Protein AF-A0A933JY33-F1 (afdb_monomer_lite)

Foldseek 3Di:
DDDPVLLVLLLFFADAQLFKDWDFAWDDPDPVDATFGWTWIADQAPRPDIAIDGVVRVPPVPPDDDVSVVSSVSNCVQAQWPHWDFHWDDDDHDIAGWTWTHHLLQKIKIDRPPDDDDDQRLCVQLVCCVRPVDPDPDPCSNPPVQKDHWDKWWFARNGYHHHDNDPVVVCPDPRIDRDDDPPTDIITMMGGNVSNPDDDDDDDDDDDDDDDDDDDDDDDDDDDDDDDDDDDDDDAQDQDPQPSFGWHWDDHSHDIDTGDRPPDDD

Structure (mmCIF, N/CA/C/O backbone):
data_AF-A0A933JY33-F1
#
_entry.id   AF-A0A933JY33-F1
#
loop_
_atom_site.group_PDB
_atom_site.id
_atom_site.type_symbol
_atom_site.label_atom_id
_atom_site.label_alt_id
_atom_site.label_comp_id
_atom_site.label_asym_id
_atom_site.label_entity_id
_atom_site.label_seq_id
_atom_site.pdbx_PDB_ins_code
_atom_site.Cartn_x
_atom_site.Cartn_y
_atom_site.Cartn_z
_atom_site.occupancy
_atom_site.B_iso_or_equiv
_atom_site.auth_seq_id
_atom_site.auth_comp_id
_atom_site.auth_asym_id
_atom_site.auth_atom_id
_atom_site.pdbx_PDB_model_num
ATOM 1 N N . MET A 1 1 ? 1.951 -15.544 -18.054 1.00 70.00 1 MET A N 1
ATOM 2 C CA . MET A 1 1 ? 2.569 -15.756 -16.736 1.00 70.00 1 MET A CA 1
ATOM 3 C C . MET A 1 1 ? 3.718 -14.782 -16.583 1.00 70.00 1 MET A C 1
ATOM 5 O O . MET A 1 1 ? 4.526 -14.678 -17.504 1.00 70.00 1 MET A O 1
ATOM 9 N N . LEU A 1 2 ? 3.772 -14.078 -15.451 1.00 82.69 2 LEU A N 1
ATOM 10 C CA . LEU A 1 2 ? 4.865 -13.169 -15.100 1.00 82.69 2 LEU A CA 1
ATOM 11 C C . LEU A 1 2 ? 6.190 -13.942 -14.940 1.00 82.69 2 LEU A C 1
ATOM 13 O O . LEU A 1 2 ? 6.172 -15.034 -14.365 1.00 82.69 2 LEU A O 1
ATOM 17 N N . PRO A 1 3 ? 7.343 -13.416 -15.386 1.00 85.75 3 PRO A N 1
ATOM 18 C CA . PRO A 1 3 ? 8.641 -14.038 -15.118 1.00 85.75 3 PRO A CA 1
ATOM 19 C C . PRO A 1 3 ? 8.927 -14.165 -13.615 1.00 85.75 3 PRO A C 1
ATOM 21 O O . PRO A 1 3 ? 8.645 -13.248 -12.849 1.00 85.75 3 PRO A O 1
ATOM 24 N N . ALA A 1 4 ? 9.520 -15.282 -13.182 1.00 87.50 4 ALA A N 1
ATOM 25 C CA . ALA A 1 4 ? 9.746 -15.564 -11.758 1.00 87.50 4 ALA A CA 1
ATOM 26 C C . ALA A 1 4 ? 10.609 -14.500 -11.051 1.00 87.50 4 ALA A C 1
ATOM 28 O O . ALA A 1 4 ? 10.355 -14.163 -9.898 1.00 87.50 4 ALA A O 1
ATOM 29 N N . SER A 1 5 ? 11.595 -13.929 -11.748 1.00 87.69 5 SER A N 1
ATOM 30 C CA . SER A 1 5 ? 12.425 -12.837 -11.222 1.00 87.69 5 SER A CA 1
ATOM 31 C C . SER A 1 5 ? 11.619 -11.566 -10.950 1.00 87.69 5 SER A C 1
ATOM 33 O O . SER A 1 5 ? 11.840 -10.906 -9.938 1.00 87.69 5 SER A O 1
ATOM 35 N N . LEU A 1 6 ? 10.659 -11.249 -11.823 1.00 87.25 6 LEU A N 1
ATOM 36 C CA . LEU A 1 6 ? 9.759 -10.114 -11.651 1.00 87.25 6 LEU A CA 1
ATOM 37 C C . LEU A 1 6 ? 8.803 -10.347 -10.477 1.00 87.25 6 LEU A C 1
ATOM 39 O O . LEU A 1 6 ? 8.638 -9.456 -9.648 1.00 87.25 6 LEU A O 1
ATOM 43 N N . GLN A 1 7 ? 8.217 -11.547 -10.389 1.00 90.00 7 GLN A N 1
ATOM 44 C CA . GLN A 1 7 ? 7.354 -11.931 -9.267 1.00 90.00 7 GLN A CA 1
ATOM 45 C C . GLN A 1 7 ? 8.092 -11.756 -7.938 1.00 90.00 7 GLN A C 1
ATOM 47 O O . GLN A 1 7 ? 7.620 -11.037 -7.061 1.00 90.00 7 GLN A O 1
ATOM 52 N N . LYS A 1 8 ? 9.301 -12.320 -7.836 1.00 90.69 8 LYS A N 1
ATOM 53 C CA . LYS A 1 8 ? 10.120 -12.235 -6.627 1.00 90.69 8 LYS A CA 1
ATOM 54 C C . LYS A 1 8 ? 10.472 -10.791 -6.260 1.00 90.69 8 LYS A C 1
ATOM 56 O O . LYS A 1 8 ? 10.334 -10.403 -5.104 1.00 90.69 8 LYS A O 1
ATOM 61 N N . ALA A 1 9 ? 10.864 -9.975 -7.240 1.00 91.31 9 ALA A N 1
ATOM 62 C CA . ALA A 1 9 ? 11.177 -8.566 -7.008 1.00 91.31 9 ALA A CA 1
ATOM 63 C C . ALA A 1 9 ? 9.963 -7.760 -6.509 1.00 91.31 9 ALA A C 1
ATOM 65 O O . ALA A 1 9 ? 10.114 -6.872 -5.668 1.00 91.31 9 ALA A O 1
ATOM 66 N N . ALA A 1 10 ? 8.761 -8.072 -7.002 1.00 91.75 10 ALA A N 1
ATOM 67 C CA . ALA A 1 10 ? 7.529 -7.444 -6.540 1.00 91.75 10 ALA A CA 1
ATOM 68 C C . ALA A 1 10 ? 7.137 -7.905 -5.127 1.00 91.75 10 ALA A C 1
ATOM 70 O O . ALA A 1 10 ? 6.746 -7.084 -4.296 1.00 91.75 10 ALA A O 1
ATOM 71 N N . GLU A 1 11 ? 7.274 -9.199 -4.829 1.00 91.81 11 GLU A N 1
ATOM 72 C CA . GLU A 1 11 ? 7.002 -9.771 -3.506 1.00 91.81 11 GLU A CA 1
ATOM 73 C C . GLU A 1 11 ? 7.905 -9.174 -2.422 1.00 91.81 11 GLU A C 1
ATOM 75 O O . GLU A 1 11 ? 7.402 -8.803 -1.359 1.00 91.81 11 GLU A O 1
ATOM 80 N N . ASP A 1 12 ? 9.194 -8.992 -2.724 1.00 92.44 12 ASP A N 1
ATOM 81 C CA . ASP A 1 12 ? 10.199 -8.440 -1.805 1.00 92.44 12 ASP A CA 1
ATOM 82 C C . ASP A 1 12 ? 10.062 -6.921 -1.583 1.00 92.44 12 ASP A C 1
ATOM 84 O O . ASP A 1 12 ? 10.705 -6.355 -0.698 1.00 92.44 12 ASP A O 1
ATOM 88 N N . HIS A 1 13 ? 9.216 -6.230 -2.355 1.00 92.62 13 HIS A N 1
ATOM 89 C CA . HIS A 1 13 ? 9.063 -4.782 -2.256 1.00 92.62 13 HIS A CA 1
ATOM 90 C C . HIS A 1 13 ? 8.330 -4.350 -0.964 1.00 92.62 13 HIS A C 1
ATOM 92 O O . HIS A 1 13 ? 7.163 -4.684 -0.782 1.00 92.62 13 HIS A O 1
ATOM 98 N N . PRO A 1 14 ? 8.903 -3.511 -0.087 1.00 91.06 14 PRO A N 1
ATOM 99 C CA . PRO A 1 14 ? 8.373 -3.308 1.268 1.00 91.06 14 PRO A CA 1
ATOM 100 C C . PRO A 1 14 ? 7.075 -2.485 1.380 1.00 91.06 14 PRO A C 1
ATOM 102 O O . PRO A 1 14 ? 6.449 -2.482 2.438 1.00 91.06 14 PRO A O 1
ATOM 105 N N . CYS A 1 15 ? 6.630 -1.759 0.343 1.00 91.81 15 CYS A N 1
ATOM 106 C CA . CYS A 1 15 ? 5.434 -0.914 0.483 1.00 91.81 15 CYS A CA 1
ATOM 107 C C . CYS A 1 15 ? 4.166 -1.734 0.716 1.00 91.81 15 CYS A C 1
ATOM 109 O O . CYS A 1 15 ? 3.837 -2.607 -0.082 1.00 91.81 15 CYS A O 1
ATOM 111 N N . PHE A 1 16 ? 3.406 -1.370 1.749 1.00 89.12 16 PHE A N 1
ATOM 112 C CA . PHE A 1 16 ? 2.236 -2.124 2.195 1.00 89.12 16 PHE A CA 1
ATOM 113 C C . PHE A 1 16 ? 1.086 -2.176 1.186 1.00 89.12 16 PHE A C 1
ATOM 115 O O . PHE A 1 16 ? 0.390 -3.181 1.150 1.00 89.12 16 PHE A O 1
ATOM 122 N N . ALA A 1 17 ? 0.873 -1.134 0.370 1.00 85.94 17 ALA A N 1
ATOM 123 C CA . ALA A 1 17 ? -0.296 -1.115 -0.505 1.00 85.94 17 ALA A CA 1
ATOM 124 C C . ALA A 1 17 ? -0.201 -2.154 -1.622 1.00 85.94 17 ALA A C 1
ATOM 126 O O . ALA A 1 17 ? -1.232 -2.499 -2.163 1.00 85.94 17 ALA A O 1
ATOM 127 N N . ALA A 1 18 ? 0.983 -2.677 -1.972 1.00 89.31 18 ALA A N 1
ATOM 128 C CA . ALA A 1 18 ? 1.086 -3.711 -3.011 1.00 89.31 18 ALA A CA 1
ATOM 129 C C . ALA A 1 18 ? 0.403 -3.301 -4.344 1.00 89.31 18 ALA A C 1
ATOM 131 O O . ALA A 1 18 ? -0.236 -4.112 -5.003 1.00 89.31 18 ALA A O 1
ATOM 132 N N . VAL A 1 19 ? 0.511 -2.016 -4.714 1.00 91.00 19 VAL A N 1
ATOM 133 C CA . VAL A 1 19 ? -0.068 -1.454 -5.946 1.00 91.00 19 VAL A CA 1
ATOM 134 C C . VAL A 1 19 ? 1.044 -1.102 -6.918 1.00 91.00 19 VAL A C 1
ATOM 136 O O . VAL A 1 19 ? 1.977 -0.372 -6.561 1.00 91.00 19 VAL A O 1
ATOM 139 N N . TRP A 1 20 ? 0.900 -1.588 -8.144 1.00 91.12 20 TRP A N 1
ATOM 140 C CA . TRP A 1 20 ? 1.807 -1.369 -9.257 1.00 91.12 20 TRP A CA 1
ATOM 141 C C . TRP A 1 20 ? 1.055 -0.770 -10.441 1.00 91.12 20 TRP A C 1
ATOM 143 O O . TRP A 1 20 ? 0.023 -1.289 -10.851 1.00 91.12 20 TRP A O 1
ATOM 153 N N . GLU A 1 21 ? 1.589 0.314 -10.988 1.00 86.12 21 GLU A N 1
ATOM 154 C CA . GLU A 1 21 ? 1.027 1.028 -12.134 1.00 86.12 21 GLU A CA 1
ATOM 155 C C . GLU A 1 21 ? 1.954 0.866 -13.335 1.00 86.12 21 GLU A C 1
ATOM 157 O O . GLU A 1 21 ? 3.172 0.960 -13.182 1.00 86.12 21 GLU A O 1
ATOM 162 N N . ASP A 1 22 ? 1.385 0.635 -14.515 1.00 82.88 22 ASP A N 1
ATOM 163 C CA . ASP A 1 22 ? 2.138 0.554 -15.764 1.00 82.88 22 ASP A CA 1
ATOM 164 C C . ASP A 1 22 ? 2.812 1.893 -16.114 1.00 82.88 22 ASP A C 1
ATOM 166 O O . ASP A 1 22 ? 2.237 2.973 -15.961 1.00 82.88 22 ASP A O 1
ATOM 170 N N . GLU A 1 23 ? 4.039 1.807 -16.622 1.00 75.06 23 GLU A N 1
ATOM 171 C CA . GLU A 1 23 ? 4.793 2.914 -17.200 1.00 75.06 23 GLU A CA 1
ATOM 172 C C . GLU A 1 23 ? 5.399 2.527 -18.553 1.00 75.06 23 GLU A C 1
ATOM 174 O O . GLU A 1 23 ? 5.796 1.383 -18.804 1.00 75.06 23 GLU A O 1
ATOM 179 N N . ASP A 1 24 ? 5.542 3.525 -19.420 1.00 64.00 24 ASP A N 1
ATOM 180 C CA . ASP A 1 24 ? 6.208 3.362 -20.704 1.00 64.00 24 ASP A CA 1
ATOM 181 C C . ASP A 1 24 ? 7.701 3.681 -20.586 1.00 64.00 24 ASP A C 1
ATOM 183 O O . ASP A 1 24 ? 8.097 4.804 -20.263 1.00 64.00 24 ASP A O 1
ATOM 187 N N . ALA A 1 25 ? 8.552 2.702 -20.907 1.00 63.31 25 ALA A N 1
ATOM 188 C CA . ALA A 1 25 ? 9.980 2.932 -21.088 1.00 63.31 25 ALA A CA 1
ATOM 189 C C . ALA A 1 25 ? 10.579 2.043 -22.185 1.00 63.31 25 ALA A C 1
ATOM 191 O O . ALA A 1 25 ? 10.103 0.947 -22.480 1.00 63.31 25 ALA A O 1
ATOM 192 N N . VAL A 1 26 ? 11.683 2.518 -22.759 1.00 59.44 26 VAL A N 1
ATOM 193 C CA . VAL A 1 26 ? 12.507 1.794 -23.733 1.00 59.44 26 VAL A CA 1
ATOM 194 C C . VAL A 1 26 ? 13.949 1.862 -23.249 1.00 59.44 26 VAL A C 1
ATOM 196 O O . VAL A 1 26 ? 14.403 2.928 -22.828 1.00 59.44 26 VAL A O 1
ATOM 199 N N . VAL A 1 27 ? 14.674 0.743 -23.297 1.00 64.31 27 VAL A N 1
ATOM 200 C CA . VAL A 1 27 ? 16.082 0.692 -22.884 1.00 64.31 27 VAL A CA 1
ATOM 201 C C . VAL A 1 27 ? 16.937 0.103 -23.999 1.00 64.31 27 VAL A C 1
ATOM 203 O O . VAL A 1 27 ? 16.608 -0.904 -24.622 1.00 64.31 27 VAL A O 1
ATOM 206 N N . ALA A 1 28 ? 18.076 0.747 -24.241 1.00 54.81 28 ALA A N 1
ATOM 207 C CA . ALA A 1 28 ? 19.147 0.184 -25.047 1.00 54.81 28 ALA A CA 1
ATOM 208 C C . ALA A 1 28 ? 20.025 -0.686 -24.137 1.00 54.81 28 ALA A C 1
ATOM 210 O O . ALA A 1 28 ? 20.888 -0.172 -23.428 1.00 54.81 28 ALA A O 1
ATOM 211 N N . CYS A 1 29 ? 19.776 -1.996 -24.114 1.00 58.00 29 CYS A N 1
ATOM 212 C CA . CYS A 1 29 ? 20.569 -2.935 -23.313 1.00 58.00 29 CYS A CA 1
ATOM 213 C C . CYS A 1 29 ? 21.969 -3.184 -23.914 1.00 58.00 29 CYS A C 1
ATOM 215 O O . CYS A 1 29 ? 22.884 -3.571 -23.193 1.00 58.00 29 CYS A O 1
ATOM 217 N N . ASP A 1 30 ? 22.135 -2.954 -25.222 1.00 61.34 30 ASP A N 1
ATOM 218 C CA . ASP A 1 30 ? 23.383 -3.114 -25.975 1.00 61.34 30 ASP A CA 1
ATOM 219 C C . ASP A 1 30 ? 23.376 -2.140 -27.176 1.00 61.34 30 ASP A C 1
ATOM 221 O O . ASP A 1 30 ? 22.463 -2.226 -28.000 1.00 61.34 30 ASP A O 1
ATOM 225 N N . PRO A 1 31 ? 24.356 -1.224 -27.320 1.00 58.91 31 PRO A N 1
ATOM 226 C CA . PRO A 1 31 ? 24.436 -0.301 -28.458 1.00 58.91 31 PRO A CA 1
ATOM 227 C C . PRO A 1 31 ? 24.553 -0.993 -29.825 1.00 58.91 31 PRO A C 1
ATOM 229 O O . PRO A 1 31 ? 24.234 -0.387 -30.847 1.00 58.91 31 PRO A O 1
ATOM 232 N N . ALA A 1 32 ? 25.031 -2.242 -29.853 1.00 64.62 32 ALA A N 1
ATOM 233 C CA . ALA A 1 32 ? 25.179 -3.049 -31.061 1.00 64.62 32 ALA A CA 1
ATOM 234 C C . ALA A 1 32 ? 23.917 -3.857 -31.412 1.00 64.62 32 ALA A C 1
ATOM 236 O O . ALA A 1 32 ? 23.880 -4.510 -32.457 1.00 64.62 32 ALA A O 1
ATOM 237 N N . ARG A 1 33 ? 22.880 -3.826 -30.566 1.00 57.22 33 ARG A N 1
ATOM 238 C CA . ARG A 1 33 ? 21.593 -4.487 -30.808 1.00 57.22 33 ARG A CA 1
ATOM 239 C C . ARG A 1 33 ? 20.478 -3.453 -30.963 1.00 57.22 33 ARG A C 1
ATOM 241 O O . ARG A 1 33 ? 20.585 -2.340 -30.449 1.00 57.22 33 ARG A O 1
ATOM 248 N N . PRO A 1 34 ? 19.390 -3.791 -31.677 1.00 67.81 34 PRO A N 1
ATOM 249 C CA . PRO A 1 34 ? 18.185 -2.976 -31.630 1.00 67.81 34 PRO A CA 1
ATOM 250 C C . PRO A 1 34 ? 17.707 -2.838 -30.178 1.00 67.81 34 PRO A C 1
ATOM 252 O O . PRO A 1 34 ? 17.835 -3.777 -29.391 1.00 67.81 34 PRO A O 1
ATOM 255 N N . ASN A 1 35 ? 17.178 -1.659 -29.837 1.00 70.50 35 ASN A N 1
ATOM 256 C CA . ASN A 1 35 ? 16.631 -1.394 -28.509 1.00 70.50 35 ASN A CA 1
ATOM 257 C C . ASN A 1 35 ? 15.607 -2.468 -28.146 1.00 70.50 35 ASN A C 1
ATOM 259 O O . ASN A 1 35 ? 14.777 -2.847 -28.976 1.00 70.50 35 ASN A O 1
ATOM 263 N N . GLU A 1 36 ? 15.650 -2.916 -26.898 1.00 74.00 36 GLU A N 1
ATOM 264 C CA . GLU A 1 36 ? 14.663 -3.849 -26.393 1.00 74.00 36 GLU A CA 1
ATOM 265 C C . GLU A 1 36 ? 13.554 -3.061 -25.705 1.00 74.00 36 GLU A C 1
ATOM 267 O O . GLU A 1 36 ? 13.786 -2.183 -24.867 1.00 74.00 36 GLU A O 1
ATOM 272 N N . GLU A 1 37 ? 12.325 -3.342 -26.109 1.00 77.31 37 GLU A N 1
ATOM 273 C CA . GLU A 1 37 ? 11.159 -2.754 -25.480 1.00 77.31 37 GLU A CA 1
ATOM 274 C C . GLU A 1 37 ? 11.030 -3.322 -24.060 1.00 77.31 37 GLU A C 1
ATOM 276 O O . GLU A 1 37 ? 11.135 -4.537 -23.873 1.00 77.31 37 GLU A O 1
ATOM 281 N N . LEU A 1 38 ? 10.829 -2.461 -23.060 1.00 79.12 38 LEU A N 1
ATOM 282 C CA . LEU A 1 38 ? 10.628 -2.895 -21.680 1.00 79.12 38 LEU A CA 1
ATOM 283 C C . LEU A 1 38 ? 9.188 -2.638 -21.255 1.00 79.12 38 LEU A C 1
ATOM 285 O O . LEU A 1 38 ? 8.684 -1.522 -21.393 1.00 79.12 38 LEU A O 1
ATOM 289 N N . GLY A 1 39 ? 8.551 -3.634 -20.652 1.00 79.94 39 GLY A N 1
ATOM 290 C CA . GLY A 1 39 ? 7.452 -3.360 -19.739 1.00 79.94 39 GLY A CA 1
ATOM 291 C C . GLY A 1 39 ? 8.042 -2.756 -18.471 1.00 79.94 39 GLY A C 1
ATOM 292 O O . GLY A 1 39 ? 8.897 -3.389 -17.851 1.00 79.94 39 GLY A O 1
ATOM 293 N N . VAL A 1 40 ? 7.597 -1.563 -18.071 1.00 84.50 40 VAL A N 1
ATOM 294 C CA . VAL A 1 40 ? 7.914 -0.994 -16.755 1.00 84.50 40 VAL A CA 1
ATOM 295 C C . VAL A 1 40 ? 6.648 -0.861 -15.918 1.00 84.50 40 VAL A C 1
ATOM 297 O O . VAL A 1 40 ? 5.596 -0.509 -16.432 1.00 84.50 40 VAL A O 1
ATOM 300 N N . ILE A 1 41 ? 6.758 -1.160 -14.628 1.00 87.88 41 ILE A N 1
ATOM 301 C CA . ILE A 1 41 ? 5.756 -0.830 -13.617 1.00 87.88 41 ILE A CA 1
ATOM 302 C C . ILE A 1 41 ? 6.414 -0.028 -12.502 1.00 87.88 41 ILE A C 1
ATOM 304 O O . ILE A 1 41 ? 7.557 -0.298 -12.117 1.00 87.88 41 ILE A O 1
ATOM 308 N N . ARG A 1 42 ? 5.678 0.919 -11.929 1.00 90.50 42 ARG A N 1
ATOM 309 C CA . ARG A 1 42 ? 6.073 1.669 -10.734 1.00 90.50 42 ARG A CA 1
ATOM 310 C C . ARG A 1 42 ? 5.218 1.282 -9.539 1.00 90.50 42 ARG A C 1
ATOM 312 O O . ARG A 1 42 ? 4.038 0.984 -9.674 1.00 90.50 42 ARG A O 1
ATOM 319 N N . CYS A 1 43 ? 5.782 1.345 -8.340 1.00 91.31 43 CYS A N 1
ATOM 320 C CA . CYS A 1 43 ? 4.987 1.207 -7.123 1.00 91.31 43 CYS A CA 1
ATOM 321 C C . CYS A 1 43 ? 4.171 2.487 -6.866 1.00 91.31 43 CYS A C 1
ATOM 323 O O . CYS A 1 43 ? 4.754 3.544 -6.601 1.00 91.31 43 CYS A O 1
ATOM 325 N N . GLY A 1 44 ? 2.838 2.383 -6.848 1.00 88.31 44 GLY A N 1
ATOM 326 C CA . GLY A 1 44 ? 1.919 3.511 -6.619 1.00 88.31 44 GLY A CA 1
ATOM 327 C C . GLY A 1 44 ? 2.032 4.132 -5.219 1.00 88.31 44 GLY A C 1
ATOM 328 O O . GLY A 1 44 ? 1.677 5.287 -5.001 1.00 88.31 44 GLY A O 1
ATOM 329 N N . SER A 1 45 ? 2.599 3.401 -4.249 1.00 87.19 45 SER A N 1
ATOM 330 C CA . SER A 1 45 ? 2.819 3.915 -2.889 1.00 87.19 45 SER A CA 1
ATOM 331 C C . SER A 1 45 ? 4.046 4.809 -2.751 1.00 87.19 45 SER A C 1
ATOM 333 O O . SER A 1 45 ? 3.962 5.897 -2.179 1.00 87.19 45 SER A O 1
ATOM 335 N N . CYS A 1 46 ? 5.223 4.337 -3.177 1.00 87.50 46 CYS A N 1
ATOM 336 C CA . CYS A 1 46 ? 6.464 5.092 -2.988 1.00 87.50 46 CYS A CA 1
ATOM 337 C C . CYS A 1 46 ? 6.808 5.981 -4.181 1.00 87.50 46 CYS A C 1
ATOM 339 O O . CYS A 1 46 ? 7.531 6.959 -3.988 1.00 87.50 46 CYS A O 1
ATOM 341 N N . LEU A 1 47 ? 6.308 5.657 -5.381 1.00 85.38 47 LEU A N 1
ATOM 342 C CA . LEU A 1 47 ? 6.660 6.288 -6.659 1.00 85.38 47 LEU A CA 1
ATOM 343 C C . LEU A 1 47 ? 8.164 6.278 -6.983 1.00 85.38 47 LEU A C 1
ATOM 345 O O . LEU A 1 47 ? 8.638 7.057 -7.803 1.00 85.38 47 LEU A O 1
ATOM 349 N N . ARG A 1 48 ? 8.949 5.449 -6.289 1.00 86.12 48 ARG A N 1
ATOM 350 C CA . ARG A 1 48 ? 10.412 5.383 -6.441 1.00 86.12 48 ARG A CA 1
ATOM 351 C C . ARG A 1 48 ? 10.871 4.065 -7.033 1.00 86.12 48 ARG A C 1
ATOM 353 O O . ARG A 1 48 ? 11.829 4.036 -7.800 1.00 86.12 48 ARG A O 1
ATOM 360 N N . SER A 1 49 ? 10.223 2.976 -6.641 1.00 87.50 49 SER A N 1
ATOM 361 C CA . SER A 1 49 ? 10.566 1.645 -7.118 1.00 87.50 49 SER A CA 1
ATOM 362 C C . SER A 1 49 ? 9.930 1.406 -8.473 1.00 87.50 49 SER A C 1
ATOM 364 O O . SER A 1 49 ? 8.715 1.535 -8.610 1.00 87.50 49 SER A O 1
ATOM 366 N N . HIS A 1 50 ? 10.774 1.029 -9.425 1.00 89.12 50 HIS A N 1
ATOM 367 C CA . HIS A 1 50 ? 10.394 0.652 -10.775 1.00 89.12 50 HIS A CA 1
ATOM 368 C C . HIS A 1 50 ? 10.877 -0.773 -11.005 1.00 89.12 50 HIS A C 1
ATOM 370 O O . HIS A 1 50 ? 12.028 -1.094 -10.696 1.00 89.12 50 HIS A O 1
ATOM 376 N N . LEU A 1 51 ? 10.003 -1.623 -11.524 1.00 87.19 51 LEU A N 1
ATOM 377 C CA . LEU A 1 51 ? 10.366 -2.948 -11.997 1.00 87.19 51 LEU A CA 1
ATOM 378 C C . LEU A 1 51 ? 10.203 -2.944 -13.503 1.00 87.19 51 LEU A C 1
ATOM 380 O O . LEU A 1 51 ? 9.162 -2.555 -14.020 1.00 87.19 51 LEU A O 1
ATOM 384 N N . ALA A 1 52 ? 11.252 -3.352 -14.198 1.00 84.75 52 ALA A N 1
ATOM 385 C CA . ALA A 1 52 ? 11.260 -3.406 -15.643 1.00 84.75 52 ALA A CA 1
ATOM 386 C C . ALA A 1 52 ? 11.483 -4.844 -16.084 1.00 84.75 52 ALA A C 1
ATOM 388 O O . ALA A 1 52 ? 12.159 -5.604 -15.401 1.00 84.75 52 ALA A O 1
ATOM 389 N N . VAL A 1 53 ? 10.940 -5.238 -17.221 1.00 81.50 53 VAL A N 1
ATOM 390 C CA . VAL A 1 53 ? 11.194 -6.550 -17.802 1.00 81.50 53 VAL A CA 1
ATOM 391 C C . VAL A 1 53 ? 11.191 -6.427 -19.319 1.00 81.50 53 VAL A C 1
ATOM 393 O O . VAL A 1 53 ? 10.336 -5.731 -19.868 1.00 81.50 53 VAL A O 1
ATOM 396 N N . PRO A 1 54 ? 12.132 -7.077 -20.018 1.00 80.81 54 PRO A N 1
ATOM 397 C CA . PRO A 1 54 ? 12.075 -7.158 -21.465 1.00 80.81 54 PRO A CA 1
ATOM 398 C C . PRO A 1 54 ? 10.726 -7.678 -21.957 1.00 80.81 54 PRO A C 1
ATOM 400 O O . PRO A 1 54 ? 10.263 -8.732 -21.511 1.00 80.81 54 PRO A O 1
ATOM 403 N N . SER A 1 55 ? 10.110 -6.977 -22.908 1.00 77.50 55 SER A N 1
ATOM 404 C CA . SER A 1 55 ? 8.836 -7.381 -23.512 1.00 77.50 55 SER A CA 1
ATOM 405 C C . SER A 1 55 ? 8.922 -8.763 -24.163 1.00 77.50 55 SER A C 1
ATOM 407 O O . SER A 1 55 ? 7.923 -9.466 -24.251 1.00 77.50 55 SER A O 1
ATOM 409 N N . THR A 1 56 ? 10.119 -9.196 -24.565 1.00 77.75 56 THR A N 1
ATOM 410 C CA . THR A 1 56 ? 10.392 -10.544 -25.086 1.00 77.75 56 THR A CA 1
ATOM 411 C C . THR A 1 56 ? 10.199 -11.652 -24.043 1.00 77.75 56 THR A C 1
ATOM 413 O O . THR A 1 56 ? 9.865 -12.781 -24.404 1.00 77.75 56 THR A O 1
ATOM 416 N N . LEU A 1 57 ? 10.381 -11.343 -22.753 1.00 78.94 57 LEU A N 1
ATOM 417 C CA . LEU A 1 57 ? 10.162 -12.261 -21.631 1.00 78.94 57 LEU A CA 1
ATOM 418 C C . LEU A 1 57 ? 8.716 -12.225 -21.120 1.00 78.94 57 LEU A C 1
ATOM 420 O O . LEU A 1 57 ? 8.291 -13.136 -20.405 1.00 78.94 57 LEU A O 1
ATOM 424 N N . LEU A 1 58 ? 7.946 -11.203 -21.495 1.00 76.38 58 LEU A N 1
ATOM 425 C CA . LEU A 1 58 ? 6.507 -11.171 -21.282 1.00 76.38 58 LEU A CA 1
ATOM 426 C C . LEU A 1 58 ? 5.844 -12.063 -22.340 1.00 76.38 58 LEU A C 1
ATOM 428 O O . LEU A 1 58 ? 5.950 -11.842 -23.543 1.00 76.38 58 LEU A O 1
ATOM 432 N N . GLN A 1 59 ? 5.157 -13.121 -21.903 1.00 66.00 59 GLN A N 1
ATOM 433 C CA . GLN A 1 59 ? 4.431 -14.000 -22.826 1.00 66.00 59 GLN A CA 1
ATOM 434 C C . GLN A 1 59 ? 3.441 -13.189 -23.686 1.00 66.00 59 GLN A C 1
ATOM 436 O O . GLN A 1 59 ? 2.777 -12.293 -23.175 1.00 66.00 59 GLN A O 1
ATOM 441 N N . ARG A 1 60 ? 3.252 -13.559 -24.965 1.00 58.06 60 ARG A N 1
ATOM 442 C CA . ARG A 1 60 ? 2.362 -12.874 -25.941 1.00 58.06 60 ARG A CA 1
ATOM 443 C C . ARG A 1 60 ? 0.916 -12.616 -25.483 1.00 58.06 60 ARG A C 1
ATOM 445 O O . ARG A 1 60 ? 0.199 -11.884 -26.154 1.00 58.06 60 ARG A O 1
ATOM 452 N N . LYS A 1 61 ? 0.481 -13.195 -24.359 1.00 57.88 61 LYS A N 1
ATOM 453 C CA . LYS A 1 61 ? -0.784 -12.851 -23.695 1.00 57.88 61 LYS A CA 1
ATOM 454 C C . LYS A 1 61 ? -0.854 -11.362 -23.311 1.00 57.88 61 LYS A C 1
ATOM 456 O O . LYS A 1 61 ? -1.948 -10.832 -23.187 1.00 57.88 61 LYS A O 1
ATOM 461 N N . TYR A 1 62 ? 0.296 -10.708 -23.150 1.00 58.78 62 TYR A N 1
ATOM 462 C CA . TYR A 1 62 ? 0.438 -9.352 -22.625 1.00 58.78 62 TYR A CA 1
ATOM 463 C C . TYR A 1 62 ? 0.676 -8.291 -23.701 1.00 58.78 62 TYR A C 1
ATOM 465 O O . TYR A 1 62 ? 1.506 -7.411 -23.490 1.00 58.78 62 TYR A O 1
ATOM 473 N N . GLY A 1 63 ? -0.019 -8.334 -24.846 1.00 53.84 63 GLY A N 1
ATOM 474 C CA . GLY A 1 63 ? -0.120 -7.110 -25.657 1.00 53.84 63 GLY A CA 1
ATOM 475 C C . GLY A 1 63 ? -0.523 -5.972 -24.708 1.00 53.84 63 GLY A C 1
ATOM 476 O O . GLY A 1 63 ? -1.569 -6.104 -24.081 1.00 53.84 63 GLY A O 1
ATOM 477 N N . ARG A 1 64 ? 0.371 -4.994 -24.455 1.00 58.03 64 ARG A N 1
ATOM 478 C CA . ARG A 1 64 ? 0.272 -4.008 -23.342 1.00 58.03 64 ARG A CA 1
ATOM 479 C C . ARG A 1 64 ? -1.171 -3.469 -23.210 1.00 58.03 64 ARG A C 1
ATOM 481 O O . ARG A 1 64 ? -1.748 -3.254 -24.278 1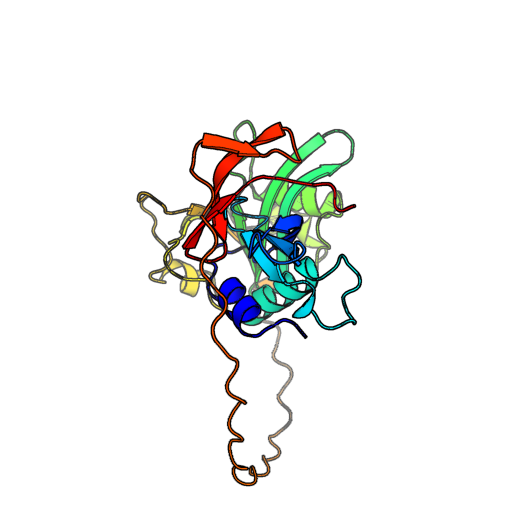.00 58.03 64 ARG A O 1
ATOM 488 N N . PRO A 1 65 ? -1.767 -3.185 -22.018 1.00 54.38 65 PRO A N 1
ATOM 489 C CA . PRO A 1 65 ? -1.176 -2.729 -20.742 1.00 54.38 65 PRO A CA 1
ATOM 490 C C . PRO A 1 65 ? -1.961 -3.195 -19.473 1.00 54.38 65 PRO A C 1
ATOM 492 O O . PRO A 1 65 ? -2.863 -2.499 -19.010 1.00 54.38 65 PRO A O 1
ATOM 495 N N . CYS A 1 66 ? -1.708 -4.384 -18.919 1.00 66.25 66 CYS A N 1
ATOM 496 C CA . CYS A 1 66 ? -2.450 -4.808 -17.711 1.00 66.25 66 CYS A CA 1
ATOM 497 C C . CYS A 1 66 ? -1.684 -5.742 -16.771 1.00 66.25 66 CYS A C 1
ATOM 499 O O . CYS A 1 66 ? -2.277 -6.535 -16.037 1.00 66.25 66 CYS A O 1
ATOM 501 N N . TRP A 1 67 ? -0.353 -5.686 -16.790 1.00 81.56 67 TRP A N 1
ATOM 502 C CA . TRP A 1 67 ? 0.455 -6.523 -15.901 1.00 81.56 67 TRP A CA 1
ATOM 503 C C . TRP A 1 67 ? 0.770 -5.814 -14.578 1.00 81.56 67 TRP A C 1
ATOM 505 O O . TRP A 1 67 ? 1.045 -6.512 -13.605 1.00 81.56 67 TRP A O 1
ATOM 515 N N . GLY A 1 68 ? 0.614 -4.484 -14.478 1.00 86.44 68 GLY A N 1
ATOM 516 C CA . GLY A 1 68 ? 0.555 -3.788 -13.185 1.00 86.44 68 GLY A CA 1
ATOM 517 C C . GLY A 1 68 ? -0.547 -4.348 -12.277 1.00 86.44 68 GLY A C 1
ATOM 518 O O . GLY A 1 68 ? -0.289 -4.672 -11.116 1.00 86.44 68 GLY A O 1
ATOM 519 N N . ASP A 1 69 ? -1.737 -4.599 -12.831 1.00 87.69 69 ASP A N 1
ATOM 520 C CA . ASP A 1 69 ? -2.846 -5.239 -12.113 1.00 87.69 69 ASP A CA 1
ATOM 521 C C . ASP A 1 69 ? -2.521 -6.680 -11.701 1.00 87.69 69 ASP A C 1
ATOM 523 O O . ASP A 1 69 ? -2.803 -7.073 -10.570 1.00 87.69 69 ASP A O 1
ATOM 527 N N . GLU A 1 70 ? -1.900 -7.477 -12.579 1.00 89.06 70 GLU A N 1
ATOM 528 C CA . GLU A 1 70 ? -1.518 -8.862 -12.256 1.00 89.06 70 GLU A CA 1
ATOM 529 C C . GLU A 1 70 ? -0.460 -8.908 -11.143 1.00 89.06 70 GLU A C 1
ATOM 531 O O . GLU A 1 70 ? -0.560 -9.721 -10.222 1.00 89.06 70 GLU A O 1
ATOM 536 N N . VAL A 1 71 ? 0.529 -8.010 -11.180 1.00 91.25 71 VAL A N 1
ATOM 537 C CA . VAL A 1 71 ? 1.552 -7.891 -10.130 1.00 91.25 71 VAL A CA 1
ATOM 538 C C . VAL A 1 71 ? 0.934 -7.375 -8.826 1.00 91.25 71 VAL A C 1
ATOM 540 O O . VAL A 1 71 ? 1.283 -7.861 -7.745 1.00 91.25 71 VAL A O 1
ATOM 543 N N . SER A 1 72 ? -0.022 -6.446 -8.903 1.00 93.50 72 SER A N 1
ATOM 544 C CA . SER A 1 72 ? -0.780 -5.975 -7.739 1.00 93.50 72 SER A CA 1
ATOM 545 C C . SER A 1 72 ? -1.577 -7.115 -7.108 1.00 93.50 72 SER A C 1
ATOM 547 O O . SER A 1 72 ? -1.425 -7.384 -5.923 1.00 93.50 72 SER A O 1
ATOM 549 N N . GLN A 1 73 ? -2.332 -7.881 -7.900 1.00 92.69 73 GLN A N 1
ATOM 550 C CA . GLN A 1 73 ? -3.089 -9.043 -7.418 1.00 92.69 73 GLN A CA 1
ATOM 551 C C . GLN A 1 73 ? -2.179 -10.121 -6.817 1.00 92.69 73 GLN A C 1
ATOM 553 O O . GLN A 1 73 ? -2.497 -10.688 -5.770 1.00 92.69 73 GLN A O 1
ATOM 558 N N . LEU A 1 74 ? -1.031 -10.396 -7.444 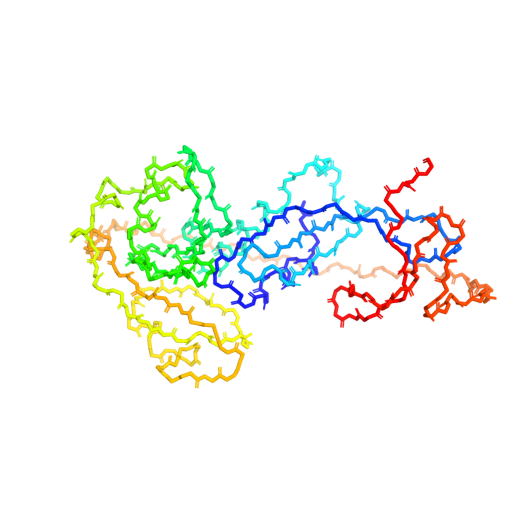1.00 92.62 74 LEU A N 1
ATOM 559 C CA . LEU A 1 74 ? -0.038 -11.339 -6.927 1.00 92.62 74 LEU A CA 1
ATOM 560 C C . LEU A 1 74 ? 0.467 -10.909 -5.544 1.00 92.62 74 LEU A C 1
ATOM 562 O O . LEU A 1 74 ? 0.463 -11.708 -4.606 1.00 92.62 74 LEU A O 1
ATOM 566 N N . THR A 1 75 ? 0.884 -9.649 -5.417 1.00 94.12 75 THR A N 1
ATOM 567 C CA . THR A 1 75 ? 1.444 -9.111 -4.171 1.00 94.12 75 THR A CA 1
ATOM 568 C C . THR A 1 75 ? 0.384 -8.915 -3.087 1.00 94.12 75 THR A C 1
ATOM 570 O O . THR A 1 75 ? 0.664 -9.166 -1.920 1.00 94.12 75 THR A O 1
ATOM 573 N N . GLN A 1 76 ? -0.853 -8.558 -3.441 1.00 95.00 76 GLN A N 1
ATOM 574 C CA . GLN A 1 76 ? -1.988 -8.550 -2.514 1.00 95.00 76 GLN A CA 1
ATOM 575 C C . GLN A 1 76 ? -2.255 -9.955 -1.966 1.00 95.00 76 GLN A C 1
ATOM 577 O O . GLN A 1 76 ? -2.315 -10.151 -0.751 1.00 95.00 76 GLN A O 1
ATOM 582 N N . LYS A 1 77 ? -2.331 -10.956 -2.853 1.00 94.25 77 LYS A N 1
ATOM 583 C CA . LYS A 1 77 ? -2.578 -12.351 -2.480 1.00 94.25 77 LYS A CA 1
ATOM 584 C C . LYS A 1 77 ? -1.488 -12.905 -1.565 1.00 94.25 77 LYS A C 1
ATOM 586 O O . LYS A 1 77 ? -1.818 -13.525 -0.557 1.00 94.25 77 LYS A O 1
ATOM 591 N N . SER A 1 78 ? -0.210 -12.683 -1.879 1.00 93.44 78 SER A N 1
ATOM 592 C CA . SER A 1 78 ? 0.901 -13.174 -1.047 1.00 93.44 78 SER A CA 1
ATOM 593 C C . SER A 1 78 ? 0.950 -12.516 0.337 1.00 93.44 78 SER A C 1
ATOM 595 O O . SER A 1 78 ? 1.484 -13.100 1.280 1.00 93.44 78 SER A O 1
ATOM 597 N N . ARG A 1 79 ? 0.333 -11.339 0.484 1.00 94.19 79 ARG A N 1
ATOM 598 C CA . ARG A 1 79 ? 0.271 -10.566 1.732 1.00 94.19 79 ARG A CA 1
ATOM 599 C C . ARG A 1 79 ? -1.072 -10.647 2.446 1.00 94.19 79 ARG A C 1
ATOM 601 O O . ARG A 1 79 ? -1.244 -9.980 3.455 1.00 94.19 79 ARG A O 1
ATOM 608 N N . GLY A 1 80 ? -2.024 -11.437 1.950 1.00 95.00 80 GLY A N 1
ATOM 609 C CA . GLY A 1 80 ? -3.359 -11.541 2.549 1.00 95.00 80 GLY A CA 1
ATOM 610 C C . GLY A 1 80 ? -4.145 -10.223 2.550 1.00 95.00 80 GLY A C 1
ATOM 611 O O . GLY A 1 80 ? -4.967 -10.006 3.438 1.00 95.00 80 GLY A O 1
ATOM 612 N N . ILE A 1 81 ? -3.869 -9.343 1.587 1.00 95.56 81 ILE A N 1
ATOM 613 C CA . ILE A 1 81 ? -4.595 -8.090 1.376 1.00 95.56 81 ILE A CA 1
ATOM 614 C C . ILE A 1 81 ? -5.816 -8.404 0.511 1.00 95.56 81 ILE A C 1
ATOM 616 O O . ILE A 1 81 ? -5.687 -9.010 -0.551 1.00 95.56 81 ILE A O 1
ATOM 620 N N . GLU A 1 82 ? -6.998 -7.992 0.961 1.00 94.00 82 GLU A N 1
ATOM 621 C CA . GLU A 1 82 ? -8.252 -8.199 0.230 1.00 94.00 82 GLU A CA 1
ATOM 622 C C . GLU A 1 82 ? -8.402 -7.199 -0.915 1.00 94.00 82 GLU A C 1
ATOM 624 O O . GLU A 1 82 ? -8.754 -7.568 -2.032 1.00 94.00 82 GLU A O 1
ATOM 629 N N . PHE A 1 83 ? -8.087 -5.932 -0.647 1.00 93.56 83 PHE A N 1
ATOM 630 C CA . PHE A 1 83 ? -7.929 -4.920 -1.680 1.00 93.56 83 PHE A CA 1
ATOM 631 C C . PHE A 1 83 ? -6.954 -3.837 -1.233 1.00 93.56 83 PHE A C 1
ATOM 633 O O . PHE A 1 83 ? -6.748 -3.586 -0.040 1.00 93.56 83 PHE A O 1
ATOM 640 N N . SER A 1 84 ? -6.383 -3.150 -2.211 1.00 95.69 84 SER A N 1
ATOM 641 C CA . SER A 1 84 ? -5.562 -1.975 -1.986 1.00 95.69 84 SER A CA 1
ATOM 642 C C . SER A 1 84 ? -5.630 -1.020 -3.164 1.00 95.69 84 SER A C 1
ATOM 644 O O . SER A 1 84 ? -5.964 -1.399 -4.284 1.00 95.69 84 SER A O 1
ATOM 646 N N . PHE A 1 85 ? -5.315 0.236 -2.885 1.00 94.62 85 PHE A N 1
ATOM 647 C CA . PHE A 1 85 ? -5.167 1.285 -3.882 1.00 94.62 85 PHE A CA 1
ATOM 648 C C . PHE A 1 85 ? -4.107 2.270 -3.393 1.00 94.62 85 PHE A C 1
ATOM 650 O O . PHE A 1 85 ? -3.854 2.397 -2.191 1.00 94.62 85 PHE A O 1
ATOM 657 N N . ALA A 1 86 ? -3.432 2.935 -4.319 1.00 93.75 86 ALA A N 1
ATOM 658 C CA . ALA A 1 86 ? -2.413 3.914 -3.993 1.00 93.75 86 ALA A CA 1
ATOM 659 C C . ALA A 1 86 ? -2.319 4.947 -5.102 1.00 93.75 86 ALA A C 1
ATOM 661 O O . ALA A 1 86 ? -2.477 4.603 -6.267 1.00 93.75 86 ALA A O 1
ATOM 662 N N . GLY A 1 87 ? -2.021 6.184 -4.723 1.00 90.94 87 GLY A N 1
ATOM 663 C CA . GLY A 1 87 ? -1.727 7.247 -5.668 1.00 90.94 87 GLY A CA 1
ATOM 664 C C . GLY A 1 87 ? -2.501 8.523 -5.376 1.00 90.94 87 GLY A C 1
ATOM 665 O O . GLY A 1 87 ? -3.033 8.737 -4.281 1.00 90.94 87 GLY A O 1
ATOM 666 N N . TYR A 1 88 ? -2.521 9.391 -6.383 1.00 90.38 88 TYR A N 1
ATOM 667 C CA . TYR A 1 88 ? -3.360 10.579 -6.400 1.00 90.38 88 TYR A CA 1
ATOM 668 C C . TYR A 1 88 ? -4.685 10.247 -7.081 1.00 90.38 88 TYR A C 1
ATOM 670 O O . TYR A 1 88 ? -4.705 9.810 -8.230 1.00 90.38 88 TYR A O 1
ATOM 678 N N . HIS A 1 89 ? -5.788 10.488 -6.387 1.00 88.44 89 HIS A N 1
ATOM 679 C CA . HIS A 1 89 ? -7.132 10.258 -6.891 1.00 88.44 89 HIS A CA 1
ATOM 680 C C . HIS A 1 89 ? -7.811 11.597 -7.133 1.00 88.44 89 HIS A C 1
ATOM 682 O O . HIS A 1 89 ? -7.861 12.448 -6.245 1.00 88.44 89 HIS A O 1
ATOM 688 N N . TYR A 1 90 ? -8.329 11.786 -8.343 1.00 85.44 90 TYR A N 1
ATOM 689 C CA . TYR A 1 90 ? -9.014 13.005 -8.745 1.00 85.44 90 TYR A CA 1
ATOM 690 C C . TYR A 1 90 ? -10.410 12.664 -9.252 1.00 85.44 90 TYR A C 1
ATOM 692 O O . TYR A 1 90 ? -10.553 12.014 -10.286 1.00 85.44 90 TYR A O 1
ATOM 700 N N . ALA A 1 91 ? -11.438 13.123 -8.542 1.00 76.56 91 ALA A N 1
ATOM 701 C CA . ALA A 1 91 ? -12.813 13.042 -9.013 1.00 76.56 91 ALA A CA 1
ATOM 702 C C . ALA A 1 91 ? -13.608 14.272 -8.568 1.00 76.56 91 ALA A C 1
ATOM 704 O O . ALA A 1 91 ? -13.406 14.809 -7.477 1.00 76.56 91 ALA A O 1
ATOM 705 N N . ASN A 1 92 ? -14.538 14.708 -9.419 1.00 75.88 92 ASN A N 1
ATOM 706 C CA . ASN A 1 92 ? -15.450 15.826 -9.156 1.00 75.88 92 ASN A CA 1
ATOM 707 C C . ASN A 1 92 ? -14.739 17.143 -8.785 1.00 75.88 92 ASN A C 1
ATOM 709 O O . ASN A 1 92 ? -15.171 17.858 -7.886 1.00 75.88 92 ASN A O 1
ATOM 713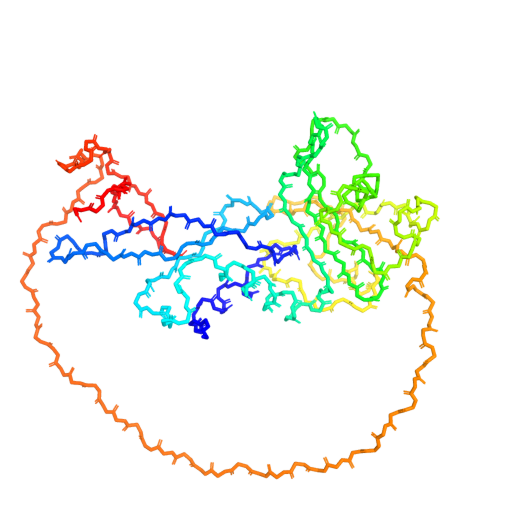 N N . GLY A 1 93 ? -13.626 17.463 -9.455 1.00 75.31 93 GLY A N 1
ATOM 714 C CA . GLY A 1 93 ? -12.938 18.749 -9.288 1.00 75.31 93 GLY A CA 1
ATOM 715 C C . GLY A 1 93 ? -12.021 18.853 -8.064 1.00 75.31 93 GLY A C 1
ATOM 716 O O . GLY A 1 93 ? -11.322 19.851 -7.911 1.00 75.31 93 GLY A O 1
ATOM 717 N N . ASN A 1 94 ? -11.992 17.837 -7.201 1.00 81.88 94 ASN A N 1
ATOM 718 C CA . ASN A 1 94 ? -11.203 17.831 -5.976 1.00 81.88 94 ASN A CA 1
ATOM 719 C C . ASN A 1 94 ? -10.413 16.515 -5.904 1.00 81.88 94 ASN A C 1
ATOM 721 O O . ASN A 1 94 ? -10.997 15.431 -5.982 1.00 81.88 94 ASN A O 1
ATOM 725 N N . GLY A 1 95 ? -9.096 16.600 -5.726 1.00 88.25 95 GLY A N 1
ATOM 726 C CA . GLY A 1 95 ? -8.235 15.424 -5.626 1.00 88.25 95 GLY A CA 1
ATOM 727 C C . GLY A 1 95 ? -7.554 15.291 -4.275 1.00 88.25 95 GLY A C 1
ATOM 728 O O . GLY A 1 95 ? -7.447 16.252 -3.516 1.00 88.25 95 GLY A O 1
ATOM 729 N N . PHE A 1 96 ? -7.115 14.079 -3.970 1.00 91.38 96 PHE A N 1
ATOM 730 C CA . PHE A 1 96 ? -6.420 13.744 -2.736 1.00 91.38 96 PHE A CA 1
ATOM 731 C C . PHE A 1 96 ? -5.439 12.600 -2.979 1.00 91.38 96 PHE A C 1
ATOM 733 O O . PHE A 1 96 ? -5.600 11.799 -3.898 1.00 91.38 96 PHE A O 1
ATOM 740 N N . TRP A 1 97 ? -4.414 12.519 -2.141 1.00 92.38 97 TRP A N 1
ATOM 741 C CA . TRP A 1 97 ? -3.502 11.385 -2.113 1.00 92.38 97 TRP A CA 1
ATOM 742 C C . TRP A 1 97 ? -3.932 10.390 -1.040 1.00 92.38 97 TRP A C 1
ATOM 744 O O . TRP A 1 97 ? -4.156 10.781 0.105 1.00 92.38 97 TRP A O 1
ATOM 754 N N . LEU A 1 98 ? -3.991 9.101 -1.358 1.00 94.31 98 LEU A N 1
ATOM 755 C CA . LEU A 1 98 ? -4.162 8.069 -0.339 1.00 94.31 98 LEU A CA 1
ATOM 756 C C . LEU A 1 98 ? -3.517 6.768 -0.807 1.00 94.31 98 LEU A C 1
ATOM 758 O O . LEU A 1 98 ? -3.714 6.338 -1.937 1.00 94.31 98 LEU A O 1
ATOM 762 N N . CYS A 1 99 ? -2.749 6.130 0.071 1.00 95.75 99 CYS A N 1
ATOM 763 C CA . CYS A 1 99 ? -2.428 4.712 -0.075 1.00 95.75 99 CYS A CA 1
ATOM 764 C C . CYS A 1 99 ? -3.188 3.939 0.994 1.00 95.75 99 CYS A C 1
ATOM 766 O O . CYS A 1 99 ? -3.113 4.299 2.169 1.00 95.75 99 CYS A O 1
ATOM 768 N N . ALA A 1 100 ? -3.888 2.885 0.596 1.00 97.12 100 ALA A N 1
ATOM 769 C CA . ALA A 1 100 ? -4.688 2.061 1.482 1.00 97.12 100 ALA A CA 1
ATOM 770 C C . ALA A 1 100 ? -4.466 0.575 1.194 1.00 97.12 100 ALA A C 1
ATOM 772 O O . ALA A 1 100 ? -4.385 0.165 0.037 1.00 97.12 100 ALA A O 1
ATOM 773 N N . ALA A 1 101 ? -4.411 -0.230 2.251 1.00 97.25 101 ALA A N 1
ATOM 774 C CA . ALA A 1 101 ? -4.556 -1.680 2.178 1.00 97.25 101 ALA A CA 1
ATOM 775 C C . ALA A 1 101 ? -5.588 -2.131 3.207 1.00 97.25 101 ALA A C 1
ATOM 777 O O . ALA A 1 101 ? -5.546 -1.678 4.355 1.00 97.25 101 ALA A O 1
ATOM 778 N N . TYR A 1 102 ? -6.484 -3.020 2.790 1.00 97.06 102 TYR A N 1
ATOM 779 C CA . TYR A 1 102 ? -7.491 -3.635 3.640 1.00 97.06 102 TYR A CA 1
ATOM 780 C C . TYR A 1 102 ? -7.206 -5.124 3.818 1.00 97.06 102 TYR A C 1
ATOM 782 O O . TYR A 1 102 ? -6.993 -5.846 2.842 1.00 97.06 102 TYR A O 1
ATOM 790 N N . TYR A 1 103 ? -7.219 -5.576 5.068 1.00 95.75 103 TYR A N 1
ATOM 791 C CA . TYR A 1 103 ? -7.084 -6.981 5.434 1.00 95.75 103 TYR A CA 1
ATOM 792 C C . TYR A 1 103 ? -8.449 -7.540 5.862 1.00 95.75 103 TYR A C 1
ATOM 794 O O . TYR A 1 103 ? -9.182 -6.842 6.571 1.00 95.75 103 TYR A O 1
ATOM 802 N N . PRO A 1 104 ? -8.760 -8.816 5.553 1.00 93.38 104 PRO A N 1
ATOM 803 C CA . PRO A 1 104 ? -10.043 -9.440 5.900 1.00 93.38 104 PRO A CA 1
ATOM 804 C C . PRO A 1 104 ? -10.397 -9.411 7.394 1.00 93.38 104 PRO A C 1
ATOM 806 O O . PRO A 1 104 ? -11.562 -9.515 7.761 1.00 93.38 104 PRO A O 1
ATOM 809 N N . CYS A 1 105 ? -9.404 -9.244 8.276 1.00 92.88 105 CYS A N 1
ATOM 810 C CA . CYS A 1 105 ? -9.610 -9.082 9.718 1.00 92.88 105 CYS A CA 1
ATOM 811 C C . CYS A 1 105 ? -10.195 -7.713 10.125 1.00 92.88 105 CYS A C 1
ATOM 813 O O . CYS A 1 105 ? -10.284 -7.415 11.314 1.00 92.88 105 CYS A O 1
ATOM 815 N N . GLY A 1 106 ? -10.566 -6.863 9.162 1.00 95.38 106 GLY A N 1
ATOM 816 C CA . GLY A 1 106 ? -11.108 -5.532 9.422 1.00 95.38 106 GLY A CA 1
ATOM 817 C C . GLY A 1 106 ? -10.052 -4.445 9.591 1.00 95.38 106 GLY A C 1
ATOM 818 O O . GLY A 1 106 ? -10.392 -3.339 10.001 1.00 95.38 106 GLY A O 1
ATOM 819 N N . LEU A 1 107 ? -8.784 -4.728 9.292 1.00 96.69 107 LEU A N 1
ATOM 820 C CA . LEU A 1 107 ? -7.692 -3.779 9.485 1.00 96.69 107 LEU A CA 1
ATOM 821 C C . LEU A 1 107 ? -7.413 -2.979 8.211 1.00 96.69 107 LEU A C 1
ATOM 823 O O . LEU A 1 107 ? -7.214 -3.548 7.139 1.00 96.69 107 LEU A O 1
ATOM 827 N N . PHE A 1 108 ? -7.320 -1.663 8.356 1.00 97.62 108 PHE A N 1
ATOM 828 C CA . PHE A 1 108 ? -6.836 -0.742 7.340 1.00 97.62 108 PHE A CA 1
ATOM 829 C C . PHE A 1 108 ? -5.450 -0.210 7.706 1.00 97.62 108 PHE A C 1
ATOM 831 O O . PHE A 1 108 ? -5.199 0.199 8.842 1.00 97.62 108 PHE A O 1
ATOM 838 N N . LEU A 1 109 ? -4.574 -0.164 6.705 1.00 97.56 109 LEU A N 1
ATOM 839 C CA . LEU A 1 109 ? -3.335 0.609 6.720 1.00 97.56 109 LEU A CA 1
ATOM 840 C C . LEU A 1 109 ? -3.495 1.786 5.771 1.00 97.56 109 LEU A C 1
ATOM 842 O O . LEU A 1 109 ? -3.747 1.565 4.588 1.00 97.56 109 LEU A O 1
ATOM 846 N N . LEU A 1 110 ? -3.358 3.010 6.278 1.00 97.50 110 LEU A N 1
ATOM 847 C CA . LEU A 1 110 ? -3.610 4.237 5.525 1.00 97.50 110 LEU A CA 1
ATOM 848 C C . LEU A 1 110 ? -2.394 5.163 5.546 1.00 97.50 110 LEU A C 1
ATOM 850 O O . LEU A 1 110 ? -1.778 5.389 6.582 1.00 97.50 110 LEU A O 1
ATOM 854 N N . ASP A 1 111 ? -2.071 5.747 4.400 1.00 95.00 111 ASP A N 1
ATOM 855 C CA . ASP A 1 111 ? -1.031 6.766 4.273 1.00 95.00 111 ASP A CA 1
ATOM 856 C C . ASP A 1 111 ? -1.573 7.993 3.517 1.00 95.00 111 ASP A C 1
ATOM 858 O O . ASP A 1 111 ? -1.679 7.959 2.284 1.00 95.00 111 ASP A O 1
ATOM 862 N N . PRO A 1 112 ? -1.901 9.083 4.240 1.00 93.12 112 PRO A N 1
ATOM 863 C CA . PRO A 1 112 ? -2.358 10.344 3.663 1.00 93.12 112 PRO A CA 1
ATOM 864 C C . PRO A 1 112 ? -1.215 11.358 3.435 1.00 93.12 112 PRO A C 1
ATOM 866 O O . PRO A 1 112 ? -1.484 12.538 3.210 1.00 93.12 112 PRO A O 1
ATOM 869 N N . SER A 1 113 ? 0.060 10.956 3.534 1.00 87.75 113 SER A N 1
ATOM 870 C CA . SER A 1 113 ? 1.202 11.870 3.743 1.00 87.75 113 SER A CA 1
ATOM 871 C C . SER A 1 113 ? 1.466 12.909 2.650 1.00 87.75 113 SER A C 1
ATOM 873 O O . SER A 1 113 ? 2.185 13.872 2.911 1.00 87.75 113 SER A O 1
ATOM 875 N N . LYS A 1 114 ? 0.913 12.750 1.441 1.00 87.75 114 LYS A N 1
ATOM 876 C CA . LYS A 1 114 ? 1.137 13.691 0.328 1.00 87.75 114 LYS A CA 1
ATOM 877 C C . LYS A 1 114 ? 0.007 14.701 0.110 1.00 87.75 114 LYS A C 1
ATOM 879 O O . LYS A 1 114 ? -0.003 15.371 -0.919 1.00 87.75 114 LYS A O 1
ATOM 884 N N . ASN A 1 115 ? -0.939 14.815 1.041 1.00 87.94 115 ASN A N 1
ATOM 885 C CA . ASN A 1 115 ? -1.963 15.860 0.988 1.00 87.94 115 ASN A CA 1
ATOM 886 C C . ASN A 1 115 ? -1.437 17.192 1.531 1.00 87.94 115 ASN A C 1
ATOM 888 O O . ASN A 1 115 ? -0.613 17.235 2.446 1.00 87.94 115 ASN A O 1
ATOM 892 N N . SER A 1 116 ? -1.950 18.295 0.989 1.00 80.31 116 SER A N 1
ATOM 893 C CA . SER A 1 116 ? -1.709 19.631 1.526 1.00 80.31 116 SER A CA 1
ATOM 894 C C . SER A 1 116 ? -2.595 19.867 2.753 1.00 80.31 116 SER A C 1
ATOM 896 O O . SER A 1 116 ? -3.790 20.114 2.614 1.00 80.31 116 SER A O 1
ATOM 898 N N . GLY A 1 117 ? -2.004 19.819 3.946 1.00 78.00 117 GLY A N 1
ATOM 899 C CA . GLY A 1 117 ? -2.677 20.153 5.205 1.00 78.00 117 GLY A CA 1
ATOM 900 C C . GLY A 1 117 ? -3.174 18.946 6.013 1.00 78.00 117 GLY A C 1
ATOM 901 O O . GLY A 1 117 ? -3.106 17.802 5.555 1.00 78.00 117 GLY A O 1
ATOM 902 N N . PRO A 1 118 ? -3.641 19.188 7.252 1.00 75.19 118 PRO A N 1
ATOM 903 C CA . PRO A 1 118 ? -4.148 18.136 8.121 1.00 75.19 118 PRO A CA 1
ATOM 904 C C . PRO A 1 118 ? -5.452 17.588 7.540 1.00 75.19 118 PRO A C 1
ATOM 906 O O . PRO A 1 118 ? -6.447 18.301 7.451 1.00 75.19 118 PRO A O 1
ATOM 909 N N . THR A 1 119 ? -5.439 16.323 7.129 1.00 83.00 119 THR A N 1
ATOM 910 C CA . THR A 1 119 ? -6.638 15.619 6.663 1.00 83.00 119 THR A CA 1
ATOM 911 C C . THR A 1 119 ? -6.757 14.303 7.417 1.00 83.00 119 THR A C 1
ATOM 913 O O . THR A 1 119 ? -5.773 13.569 7.523 1.00 83.00 119 THR A O 1
ATOM 916 N N . ASP A 1 120 ? -7.943 14.015 7.952 1.00 92.56 120 ASP A N 1
ATOM 917 C CA . ASP A 1 120 ? -8.239 12.727 8.580 1.00 92.56 120 ASP A CA 1
ATOM 918 C C . ASP A 1 120 ? -8.190 11.620 7.511 1.00 92.56 120 ASP A C 1
ATOM 920 O O . ASP A 1 120 ? -8.782 11.724 6.433 1.00 92.56 120 ASP A O 1
ATOM 924 N N . CYS A 1 121 ? -7.414 10.568 7.776 1.00 94.31 121 CYS A N 1
ATOM 925 C CA . CYS A 1 121 ? -7.191 9.497 6.809 1.00 94.31 121 CYS A CA 1
ATOM 926 C C . CYS A 1 121 ? -8.433 8.624 6.582 1.00 94.31 121 CYS A C 1
ATOM 928 O O . CYS A 1 121 ? -8.583 8.071 5.492 1.00 94.31 121 CYS A O 1
ATOM 930 N N . VAL A 1 122 ? -9.335 8.528 7.562 1.00 97.00 122 VAL A N 1
ATOM 931 C CA . VAL A 1 122 ? -10.601 7.796 7.439 1.00 97.00 122 VAL A CA 1
ATOM 932 C C . VAL A 1 122 ? -11.582 8.592 6.586 1.00 97.00 122 VAL A C 1
ATOM 934 O O . VAL A 1 122 ? -12.245 8.011 5.732 1.00 97.00 122 VAL A O 1
ATOM 937 N N . ASP A 1 123 ? -11.620 9.917 6.724 1.00 95.19 123 ASP A N 1
ATOM 938 C CA . ASP A 1 123 ? -12.435 10.770 5.851 1.00 95.19 123 ASP A CA 1
ATOM 939 C C . ASP A 1 123 ? -11.973 10.675 4.387 1.00 95.19 123 ASP A C 1
ATOM 941 O O . ASP A 1 123 ? -12.797 10.586 3.472 1.00 95.19 123 ASP A O 1
ATOM 945 N N . LEU A 1 124 ? -10.656 10.605 4.147 1.00 94.94 124 LEU A N 1
ATOM 946 C CA . LEU A 1 124 ? -10.105 10.334 2.813 1.00 94.94 124 LEU A CA 1
ATOM 947 C C . LEU A 1 124 ? -10.483 8.942 2.293 1.00 94.94 124 LEU A C 1
ATOM 949 O O . LEU A 1 124 ? -10.802 8.800 1.113 1.00 94.94 124 LEU A O 1
ATOM 953 N N . LEU A 1 125 ? -10.469 7.921 3.152 1.00 96.62 125 LEU A N 1
ATOM 954 C CA . LEU A 1 125 ? -10.890 6.565 2.795 1.00 96.62 125 LEU A CA 1
ATOM 955 C C . LEU A 1 125 ? -12.380 6.521 2.416 1.00 96.62 125 LEU A C 1
ATOM 957 O O . LEU A 1 125 ? -12.736 5.974 1.373 1.00 96.62 125 LEU A O 1
ATOM 961 N N . ILE A 1 126 ? -13.250 7.141 3.216 1.00 95.88 126 ILE A N 1
ATOM 962 C CA . ILE A 1 126 ? -14.692 7.240 2.940 1.00 95.88 126 ILE A CA 1
ATOM 963 C C . ILE A 1 126 ? -14.927 7.971 1.622 1.00 95.88 126 ILE A C 1
ATOM 965 O O . ILE A 1 126 ? -15.710 7.517 0.785 1.00 95.88 126 ILE A O 1
ATOM 969 N N . ARG A 1 127 ? -14.206 9.071 1.397 1.00 93.75 127 ARG A N 1
ATOM 970 C CA . ARG A 1 127 ? -14.244 9.798 0.131 1.00 93.75 127 ARG A CA 1
ATOM 971 C C . ARG A 1 127 ? -13.793 8.928 -1.044 1.00 93.75 127 ARG A C 1
ATOM 973 O O . ARG A 1 127 ? -14.421 8.990 -2.097 1.00 93.75 127 ARG A O 1
ATOM 980 N N . ALA A 1 128 ? -12.764 8.097 -0.877 1.00 93.94 128 ALA A N 1
ATOM 981 C CA . ALA A 1 128 ? -12.324 7.153 -1.904 1.00 93.94 128 ALA A CA 1
ATOM 982 C C . ALA A 1 128 ? -13.442 6.170 -2.291 1.00 93.94 128 ALA A C 1
ATOM 984 O O . ALA A 1 128 ? -13.670 5.948 -3.481 1.00 93.94 128 ALA A O 1
ATOM 985 N N . PHE A 1 129 ? -14.202 5.654 -1.321 1.00 95.25 129 PHE A N 1
ATOM 986 C CA . PHE A 1 129 ? -15.370 4.813 -1.604 1.00 95.25 129 PHE A CA 1
ATOM 987 C C . PHE A 1 129 ? -16.493 5.582 -2.308 1.00 95.25 129 PHE A C 1
ATOM 989 O O . PHE A 1 129 ? -17.040 5.102 -3.298 1.00 95.25 129 PHE A O 1
ATOM 996 N N . GLN A 1 130 ? -16.817 6.790 -1.842 1.00 93.12 130 GLN A N 1
ATOM 997 C CA . GLN A 1 130 ? -17.860 7.633 -2.443 1.00 93.12 130 GLN A CA 1
ATOM 998 C C . GLN A 1 130 ? -17.536 8.036 -3.888 1.00 93.12 130 GLN A C 1
ATOM 1000 O O . GLN A 1 130 ? -18.441 8.186 -4.705 1.00 93.12 130 GLN A O 1
ATOM 1005 N N . GLN A 1 131 ? -16.252 8.205 -4.207 1.00 91.38 131 GLN A N 1
ATOM 1006 C CA . GLN A 1 131 ? -15.770 8.543 -5.547 1.00 91.38 131 GLN A CA 1
ATOM 1007 C C . GLN A 1 131 ? -15.512 7.314 -6.434 1.00 91.38 131 GLN A C 1
ATOM 1009 O O . GLN A 1 131 ? -15.120 7.475 -7.586 1.00 91.38 131 GLN A O 1
ATOM 1014 N N . GLY A 1 132 ? -15.725 6.095 -5.925 1.00 90.81 132 GLY A N 1
ATOM 1015 C CA . GLY A 1 132 ? -15.540 4.860 -6.689 1.00 90.81 132 GLY A CA 1
ATOM 1016 C C . GLY A 1 132 ? -14.080 4.467 -6.936 1.00 90.81 132 GLY A C 1
ATOM 1017 O O . GLY A 1 132 ? -13.829 3.627 -7.793 1.00 90.81 132 GLY A O 1
ATOM 1018 N N . VAL A 1 133 ? -13.124 5.036 -6.191 1.00 89.56 133 VAL A N 1
ATOM 1019 C CA . VAL A 1 133 ? -11.697 4.657 -6.253 1.00 89.56 133 VAL A CA 1
ATOM 1020 C C . VAL A 1 133 ? -11.504 3.204 -5.823 1.00 89.56 133 VAL A C 1
ATOM 1022 O O . VAL A 1 133 ? -10.73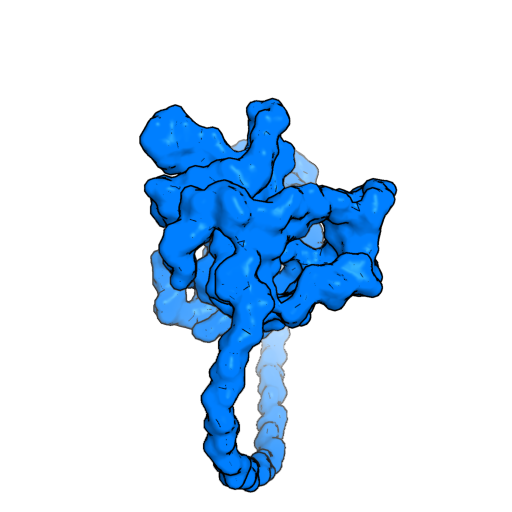4 2.462 -6.425 1.00 89.56 133 VAL A O 1
ATOM 1025 N N . ALA A 1 134 ? -12.230 2.795 -4.785 1.00 89.25 134 ALA A N 1
ATOM 1026 C CA . ALA A 1 134 ? -12.310 1.419 -4.330 1.00 89.25 134 ALA A CA 1
ATOM 1027 C C . ALA A 1 134 ? -13.772 1.050 -4.100 1.00 89.25 134 ALA A C 1
ATOM 1029 O O . ALA A 1 134 ? -14.601 1.899 -3.765 1.00 89.25 134 ALA A O 1
ATOM 1030 N N . ARG A 1 135 ? -14.094 -0.233 -4.259 1.00 92.06 135 ARG A N 1
ATOM 1031 C CA . ARG A 1 135 ? -15.435 -0.737 -3.978 1.00 92.06 135 ARG A CA 1
ATOM 1032 C C . ARG A 1 135 ? -15.515 -1.170 -2.511 1.00 92.06 135 ARG A C 1
ATOM 1034 O O . ARG A 1 135 ? -14.769 -2.069 -2.130 1.00 92.06 135 ARG A O 1
ATOM 1041 N N . PRO A 1 136 ? -16.412 -0.592 -1.694 1.00 93.06 136 PRO A N 1
ATOM 1042 C CA . PRO A 1 136 ? -16.589 -1.045 -0.322 1.00 93.06 136 PRO A CA 1
ATOM 1043 C C . PRO A 1 136 ? -17.163 -2.466 -0.311 1.00 93.06 136 PRO A C 1
ATOM 1045 O O . PRO A 1 136 ? -18.135 -2.759 -1.013 1.00 93.06 136 PRO A O 1
ATOM 1048 N N . THR A 1 137 ? -16.581 -3.346 0.499 1.00 91.50 137 THR A N 1
ATOM 1049 C CA . THR A 1 137 ? -17.063 -4.728 0.676 1.00 91.50 137 THR A CA 1
ATOM 1050 C C . THR A 1 137 ? -18.205 -4.807 1.690 1.00 91.50 137 THR A C 1
ATOM 1052 O O . THR A 1 137 ? -18.979 -5.762 1.688 1.00 91.50 137 THR A O 1
ATOM 1055 N N . HIS A 1 138 ? -18.378 -3.761 2.505 1.00 93.88 138 HIS A N 1
ATOM 1056 C CA . HIS A 1 138 ? -19.468 -3.631 3.463 1.00 93.88 138 HIS A CA 1
ATOM 1057 C C . HIS A 1 138 ? -20.113 -2.240 3.396 1.00 93.88 138 HIS A C 1
ATOM 1059 O O . HIS A 1 138 ? -19.422 -1.227 3.309 1.00 93.88 138 HIS A O 1
ATOM 1065 N N . LYS A 1 139 ? -21.447 -2.166 3.515 1.00 92.75 139 LYS A N 1
ATOM 1066 C CA . LYS A 1 139 ? -22.222 -0.909 3.407 1.00 92.75 139 LYS A CA 1
ATOM 1067 C C . LYS A 1 139 ? -21.822 0.175 4.417 1.00 92.75 139 LYS A C 1
ATOM 1069 O O . LYS A 1 139 ? -22.005 1.353 4.156 1.00 92.75 139 LYS A O 1
ATOM 1074 N N . LEU A 1 140 ? -21.292 -0.232 5.570 1.00 95.62 140 LEU A N 1
ATOM 1075 C CA . LEU A 1 140 ? -20.851 0.681 6.630 1.00 95.62 140 LEU A CA 1
ATOM 1076 C C . LEU A 1 140 ? -19.430 1.226 6.415 1.00 95.62 140 LEU A C 1
ATOM 1078 O O . LEU A 1 140 ? -18.978 2.048 7.198 1.00 95.62 140 LEU A O 1
ATOM 1082 N N . MET A 1 141 ? -18.713 0.818 5.362 1.00 96.00 141 MET A N 1
ATOM 1083 C CA . MET A 1 141 ? -17.384 1.379 5.066 1.00 96.00 141 MET A CA 1
ATOM 1084 C C . MET A 1 141 ? -17.430 2.858 4.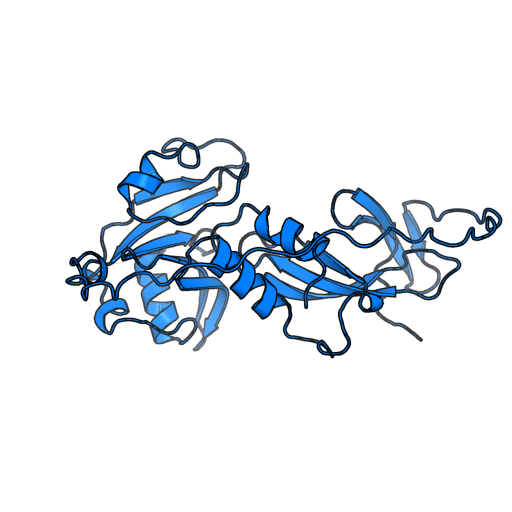646 1.00 96.00 141 MET A C 1
ATOM 1086 O O . MET A 1 141 ? -16.410 3.533 4.585 1.00 96.00 141 MET A O 1
ATOM 1090 N N . THR A 1 142 ? -18.614 3.395 4.362 1.00 95.88 142 THR A N 1
ATOM 1091 C CA . THR A 1 142 ? -18.815 4.828 4.113 1.00 95.88 142 THR A CA 1
ATOM 1092 C C . THR A 1 142 ? -19.255 5.597 5.363 1.00 95.88 142 THR A C 1
ATOM 1094 O O . THR A 1 142 ? -19.572 6.778 5.260 1.00 95.88 142 THR A O 1
ATOM 1097 N N . ASP A 1 143 ? -19.318 4.943 6.526 1.00 95.75 143 ASP A N 1
ATOM 1098 C CA . ASP A 1 143 ? -19.735 5.533 7.798 1.00 95.75 143 ASP A CA 1
ATOM 1099 C C . ASP A 1 143 ? -18.535 5.697 8.738 1.00 95.75 143 ASP A C 1
ATOM 1101 O O . ASP A 1 143 ? -17.947 4.722 9.205 1.00 95.75 143 ASP A O 1
ATOM 1105 N N . ARG A 1 144 ? -18.199 6.951 9.064 1.00 95.81 144 ARG A N 1
ATOM 1106 C CA . ARG A 1 144 ? -17.067 7.312 9.933 1.00 95.81 144 ARG A CA 1
ATOM 1107 C C . ARG A 1 144 ? -17.151 6.709 11.333 1.00 95.81 144 ARG A C 1
ATOM 1109 O O . ARG A 1 144 ? -16.106 6.453 11.933 1.00 95.81 144 ARG A O 1
ATOM 1116 N N . THR A 1 145 ? -18.358 6.468 11.845 1.00 96.12 145 THR A N 1
ATOM 1117 C CA . THR A 1 145 ? -18.578 5.906 13.189 1.00 96.12 145 THR A CA 1
ATOM 1118 C C . THR A 1 145 ? -18.281 4.409 13.265 1.00 96.12 145 THR A C 1
ATOM 1120 O O . THR A 1 145 ? -18.102 3.865 14.351 1.00 96.12 145 THR A O 1
ATOM 1123 N N . SER A 1 146 ? -18.149 3.749 12.111 1.00 96.81 146 SER A N 1
ATOM 1124 C CA . SER A 1 146 ? -17.798 2.330 12.011 1.00 96.81 146 SER A CA 1
ATOM 1125 C C . SER A 1 146 ? -16.287 2.059 12.078 1.00 96.81 146 SER A C 1
ATOM 1127 O O . SER A 1 146 ? -15.867 0.908 11.935 1.00 96.81 146 SER A O 1
ATOM 1129 N N . TYR A 1 147 ? -15.475 3.095 12.309 1.00 97.44 147 TYR A N 1
ATOM 1130 C CA . TYR A 1 147 ? -14.016 3.022 12.356 1.00 97.44 147 TYR A CA 1
ATOM 1131 C C . TYR A 1 147 ? -13.462 3.401 13.728 1.00 97.44 147 TYR A C 1
ATOM 1133 O O . TYR A 1 147 ? -13.975 4.302 14.395 1.00 97.44 147 TYR A O 1
ATOM 1141 N N . SER A 1 148 ? -12.359 2.763 14.119 1.00 96.69 148 SER A N 1
ATOM 1142 C CA . SER A 1 148 ? -11.569 3.197 15.269 1.00 96.69 148 SER A CA 1
ATOM 1143 C C . SER A 1 148 ? -10.912 4.557 15.021 1.00 96.69 148 SER A C 1
ATOM 1145 O O . SER A 1 148 ? -10.794 5.033 13.889 1.00 96.69 148 SER A O 1
ATOM 1147 N N . ASN A 1 149 ? -10.400 5.169 16.088 1.00 95.44 149 ASN A N 1
ATOM 1148 C CA . ASN A 1 149 ? -9.466 6.277 15.926 1.00 95.44 149 ASN A CA 1
ATOM 1149 C C . ASN A 1 149 ? -8.173 5.780 15.247 1.00 95.44 149 ASN A C 1
ATOM 1151 O O . ASN A 1 149 ? -7.720 4.676 15.577 1.00 95.44 149 ASN A O 1
ATOM 1155 N N . PRO A 1 150 ? -7.583 6.567 14.330 1.00 96.06 150 PRO A N 1
ATOM 1156 C CA . PRO A 1 150 ? -6.282 6.261 13.742 1.00 96.06 150 PRO A CA 1
ATOM 1157 C C . PRO A 1 150 ? -5.167 6.137 14.792 1.00 96.06 150 PRO A C 1
ATOM 1159 O O . PRO A 1 150 ? -4.989 7.031 15.617 1.00 96.06 150 PRO A O 1
ATOM 1162 N N . ASP A 1 151 ? -4.408 5.038 14.746 1.00 95.50 151 ASP A N 1
ATOM 1163 C CA . ASP A 1 151 ? -3.182 4.822 15.531 1.00 95.50 151 ASP A CA 1
ATOM 1164 C C . ASP A 1 151 ? -1.975 4.938 14.594 1.00 95.50 151 ASP A C 1
ATOM 1166 O O . ASP A 1 151 ? -1.712 4.045 13.784 1.00 95.50 151 ASP A O 1
ATOM 1170 N N . ASP A 1 152 ? -1.286 6.077 14.656 1.00 95.50 152 ASP A N 1
ATOM 1171 C CA . ASP A 1 152 ? -0.131 6.355 13.807 1.00 95.50 152 ASP A CA 1
ATOM 1172 C C . ASP A 1 152 ? 1.085 5.549 14.275 1.00 95.50 152 ASP A C 1
ATOM 1174 O O . ASP A 1 152 ? 1.571 5.686 15.401 1.00 95.50 152 ASP A O 1
ATOM 1178 N N . VAL A 1 153 ? 1.614 4.736 13.365 1.00 95.50 153 VAL A N 1
ATOM 1179 C CA . VAL A 1 153 ? 2.815 3.931 13.569 1.00 95.50 153 VAL A CA 1
ATOM 1180 C C . VAL A 1 153 ? 3.789 4.120 12.415 1.00 95.50 153 VAL A C 1
ATOM 1182 O O . VAL A 1 153 ? 3.469 4.677 11.363 1.00 95.50 153 VAL A O 1
ATOM 1185 N N . TYR A 1 154 ? 5.007 3.636 12.605 1.00 94.69 154 TYR A N 1
ATOM 1186 C CA . TYR A 1 154 ? 6.033 3.613 11.582 1.00 94.69 154 TYR A CA 1
ATOM 1187 C C . TYR A 1 154 ? 6.260 2.172 11.141 1.00 94.69 154 TYR A C 1
ATOM 1189 O O . TYR A 1 154 ? 6.445 1.293 11.981 1.00 94.69 154 TYR A O 1
ATOM 1197 N N . LEU A 1 155 ? 6.272 1.946 9.830 1.00 93.25 155 LEU A N 1
ATOM 1198 C CA . LEU A 1 155 ? 6.566 0.658 9.213 1.00 93.25 155 LEU A CA 1
ATOM 1199 C C . LEU A 1 155 ? 8.010 0.630 8.710 1.00 93.25 155 LEU A C 1
ATOM 1201 O O . LEU A 1 155 ? 8.467 1.577 8.055 1.00 93.25 155 LEU A O 1
ATOM 1205 N N . SER A 1 156 ? 8.715 -0.458 9.015 1.00 90.88 156 SER A N 1
ATOM 1206 C CA . SER A 1 156 ? 10.070 -0.700 8.528 1.00 90.88 156 SER A CA 1
ATOM 1207 C C . SER A 1 156 ? 10.068 -0.901 7.004 1.00 90.88 156 SER A C 1
ATOM 1209 O O . SER A 1 156 ? 9.195 -1.588 6.471 1.00 90.88 156 SER A O 1
ATOM 1211 N N . PRO A 1 157 ? 11.048 -0.331 6.280 1.00 86.81 157 PRO A N 1
ATOM 1212 C CA . PRO A 1 157 ? 11.241 -0.590 4.858 1.00 86.81 157 PRO A CA 1
ATOM 1213 C C . PRO A 1 157 ? 12.040 -1.876 4.587 1.00 86.81 157 PRO A C 1
ATOM 1215 O O . PRO A 1 157 ? 12.307 -2.180 3.429 1.00 86.81 157 PRO A O 1
ATOM 1218 N N . ASP A 1 158 ? 12.489 -2.593 5.620 1.00 87.62 158 ASP A N 1
ATOM 1219 C CA . ASP A 1 158 ? 13.482 -3.663 5.469 1.00 87.62 158 ASP A CA 1
ATOM 1220 C C . ASP A 1 158 ? 12.863 -4.992 5.011 1.00 87.62 158 ASP A C 1
ATOM 1222 O O . ASP A 1 158 ? 13.578 -5.896 4.580 1.00 87.62 158 ASP A O 1
ATOM 1226 N N . SER A 1 159 ? 11.541 -5.153 5.116 1.00 87.25 159 SER A N 1
ATOM 1227 C CA . SER A 1 159 ? 10.844 -6.379 4.716 1.00 87.25 159 SER A CA 1
ATOM 1228 C C . SER A 1 159 ? 9.379 -6.115 4.354 1.00 87.25 159 SER A C 1
ATOM 1230 O O . SER A 1 159 ? 8.765 -5.205 4.916 1.00 87.25 159 SER A O 1
ATOM 1232 N N . PRO A 1 160 ? 8.797 -6.898 3.426 1.00 89.69 160 PRO A N 1
ATOM 1233 C CA . PRO A 1 160 ? 7.382 -6.806 3.098 1.00 89.69 160 PRO A CA 1
ATOM 1234 C C . PRO A 1 160 ? 6.509 -7.252 4.274 1.00 89.69 160 PRO A C 1
ATOM 1236 O O . PRO A 1 160 ? 6.870 -8.128 5.061 1.00 89.69 160 PRO A O 1
ATOM 1239 N N . ILE A 1 161 ? 5.324 -6.656 4.363 1.00 89.88 161 ILE A N 1
ATOM 1240 C CA . ILE A 1 161 ? 4.318 -7.016 5.362 1.00 89.88 161 ILE A CA 1
ATOM 1241 C C . ILE A 1 161 ? 3.628 -8.303 4.918 1.00 89.88 161 ILE A C 1
ATOM 1243 O O . ILE A 1 161 ? 3.115 -8.373 3.803 1.00 89.88 161 ILE A O 1
ATOM 1247 N N . SER A 1 162 ? 3.637 -9.314 5.781 1.00 88.81 162 SER A N 1
ATOM 1248 C CA . SER A 1 162 ? 2.933 -10.579 5.574 1.00 88.81 162 SER A CA 1
ATOM 1249 C C . SER A 1 162 ? 1.447 -10.469 5.936 1.00 88.81 162 SER A C 1
ATOM 1251 O O . SER A 1 162 ? 0.976 -9.427 6.385 1.00 88.81 162 SER A O 1
ATOM 1253 N N . ALA A 1 163 ? 0.696 -11.558 5.755 1.00 92.94 163 ALA A N 1
ATOM 1254 C CA . ALA A 1 163 ? -0.713 -11.608 6.130 1.00 92.94 163 ALA A CA 1
ATOM 1255 C C . ALA A 1 163 ? -0.946 -11.256 7.609 1.00 92.94 163 ALA A C 1
ATOM 1257 O O . ALA A 1 163 ? -0.394 -11.888 8.516 1.00 92.94 163 ALA A O 1
ATOM 1258 N N . ILE A 1 164 ? -1.809 -10.260 7.828 1.00 92.50 164 ILE A N 1
ATOM 1259 C CA . ILE A 1 164 ? -2.214 -9.783 9.150 1.00 92.50 164 ILE A CA 1
ATOM 1260 C C . ILE A 1 164 ? -3.588 -10.360 9.494 1.00 92.50 164 ILE A C 1
ATOM 1262 O O . ILE A 1 164 ? -4.566 -10.159 8.775 1.00 92.50 164 ILE A O 1
ATOM 1266 N N . THR A 1 165 ? -3.675 -11.041 10.631 1.00 92.31 165 THR A N 1
ATOM 1267 C CA . THR A 1 165 ? -4.911 -11.626 11.167 1.00 92.31 165 THR A CA 1
ATOM 1268 C C . THR A 1 165 ? -5.514 -10.803 12.302 1.00 92.31 165 THR A C 1
ATOM 1270 O O . THR A 1 165 ? -6.678 -10.997 12.638 1.00 92.31 165 THR A O 1
ATOM 1273 N N . SER A 1 166 ? -4.756 -9.877 12.897 1.00 93.31 166 SER A N 1
ATOM 1274 C CA . SER A 1 166 ? -5.267 -8.944 13.905 1.00 93.31 166 SER A CA 1
ATOM 1275 C C . SER A 1 166 ? -4.398 -7.695 14.035 1.00 93.31 166 SER A C 1
ATOM 1277 O O . SER A 1 166 ? -3.195 -7.720 13.761 1.00 93.31 166 SER A O 1
ATOM 1279 N N . ARG A 1 167 ? -4.979 -6.609 14.556 1.00 94.62 167 ARG A N 1
ATOM 1280 C CA . ARG A 1 167 ? -4.231 -5.393 14.903 1.00 94.62 167 ARG A CA 1
ATOM 1281 C C . ARG A 1 167 ? -3.085 -5.675 15.873 1.00 94.62 167 ARG A C 1
ATOM 1283 O O . ARG A 1 167 ? -1.983 -5.172 15.678 1.00 94.62 167 ARG A O 1
ATOM 1290 N N . ASN A 1 168 ? -3.324 -6.495 16.898 1.00 93.94 168 ASN A N 1
ATOM 1291 C CA . ASN A 1 168 ? -2.304 -6.802 17.901 1.00 93.94 168 ASN A CA 1
ATOM 1292 C C . ASN A 1 168 ? -1.093 -7.527 17.287 1.00 93.94 168 ASN A C 1
ATOM 1294 O O . ASN A 1 168 ? 0.045 -7.211 17.627 1.00 93.94 168 ASN A O 1
ATOM 1298 N N . GLN A 1 169 ? -1.318 -8.440 16.334 1.00 94.38 169 GLN A N 1
ATOM 1299 C CA . GLN A 1 169 ? -0.232 -9.109 15.608 1.00 94.38 169 GLN A CA 1
ATOM 1300 C C . GLN A 1 169 ? 0.644 -8.101 14.853 1.00 94.38 169 GLN A C 1
ATOM 1302 O O . GLN A 1 169 ? 1.867 -8.201 14.899 1.00 94.38 169 GLN A O 1
ATOM 1307 N N . LEU A 1 170 ? 0.037 -7.115 14.187 1.00 94.38 170 LEU A N 1
ATOM 1308 C CA . LEU A 1 170 ? 0.792 -6.068 13.501 1.00 94.38 170 LEU A CA 1
ATOM 1309 C C . LEU A 1 170 ? 1.600 -5.232 14.500 1.00 94.38 170 LEU A C 1
ATOM 1311 O O . LEU A 1 170 ? 2.810 -5.085 14.341 1.00 94.38 170 LEU A O 1
ATOM 1315 N N . LEU A 1 171 ? 0.943 -4.707 15.537 1.00 94.19 171 LEU A N 1
ATOM 1316 C CA . LEU A 1 171 ? 1.550 -3.768 16.487 1.00 94.19 171 LEU A CA 1
ATOM 1317 C C . LEU A 1 171 ? 2.659 -4.382 17.351 1.00 94.19 171 LEU A C 1
ATOM 1319 O O . LEU A 1 171 ? 3.501 -3.648 17.859 1.00 94.19 171 LEU A O 1
ATOM 1323 N N . THR A 1 172 ? 2.659 -5.704 17.526 1.00 93.25 172 THR A N 1
ATOM 1324 C CA . THR A 1 172 ? 3.709 -6.438 18.252 1.00 93.25 172 THR A CA 1
ATOM 1325 C C . THR A 1 172 ? 4.829 -6.947 17.342 1.00 93.25 172 THR A C 1
ATOM 1327 O O . THR A 1 172 ? 5.819 -7.487 17.834 1.00 93.25 172 THR A O 1
ATOM 1330 N N . SER A 1 173 ? 4.703 -6.780 16.022 1.00 93.50 173 SER A N 1
ATOM 1331 C CA . SER A 1 173 ? 5.714 -7.225 15.062 1.00 93.50 173 SER A CA 1
ATOM 1332 C C . SER A 1 173 ? 6.947 -6.317 15.045 1.00 93.50 173 SER A C 1
ATOM 1334 O O . SER A 1 173 ? 6.865 -5.113 15.285 1.00 93.50 173 SER A O 1
ATOM 1336 N N . SER A 1 174 ? 8.095 -6.873 14.649 1.00 91.81 174 SER A N 1
ATOM 1337 C CA . SER A 1 174 ? 9.335 -6.111 14.432 1.00 91.81 174 SER A CA 1
ATOM 1338 C C . SER A 1 174 ? 9.271 -5.149 13.240 1.00 91.81 174 SER A C 1
ATOM 1340 O O . SER A 1 174 ? 10.189 -4.356 13.042 1.00 91.81 174 SER A O 1
ATOM 1342 N N . LEU A 1 175 ? 8.212 -5.226 12.427 1.00 91.50 175 LEU A N 1
ATOM 1343 C CA . LEU A 1 175 ? 7.981 -4.319 11.306 1.00 91.50 175 LEU A CA 1
ATOM 1344 C C . LEU A 1 175 ? 7.409 -2.976 11.764 1.00 91.50 175 LEU A C 1
ATOM 1346 O O . LEU A 1 175 ? 7.375 -2.045 10.965 1.00 91.50 175 LEU A O 1
ATOM 1350 N N . VAL A 1 176 ? 6.955 -2.874 13.018 1.00 93.56 176 VAL A N 1
ATOM 1351 C CA . VAL A 1 176 ? 6.261 -1.704 13.555 1.00 93.56 176 VAL A CA 1
ATOM 1352 C C . VAL A 1 176 ? 7.075 -1.046 14.663 1.00 93.56 176 VAL A C 1
ATOM 1354 O O . VAL A 1 176 ? 7.638 -1.699 15.535 1.00 93.56 176 VAL A O 1
ATOM 1357 N N . SER A 1 177 ? 7.097 0.283 14.648 1.00 93.25 177 SER A N 1
ATOM 1358 C CA . SER A 1 177 ? 7.663 1.115 15.703 1.00 93.25 177 SER A CA 1
ATOM 1359 C C . SER A 1 177 ? 6.713 2.263 16.008 1.00 93.25 177 SER A C 1
ATOM 1361 O O . SER A 1 177 ? 6.069 2.813 15.113 1.00 93.25 177 SER A O 1
ATOM 1363 N N . ARG A 1 178 ? 6.650 2.661 17.281 1.00 93.56 178 ARG A N 1
ATOM 1364 C CA . ARG A 1 178 ? 5.982 3.904 17.704 1.00 93.56 178 ARG A CA 1
ATOM 1365 C C . ARG A 1 178 ? 6.898 5.123 17.609 1.00 93.56 178 ARG A C 1
ATOM 1367 O O . ARG A 1 178 ? 6.423 6.253 17.588 1.00 93.56 178 ARG A O 1
ATOM 1374 N N . SER A 1 179 ? 8.202 4.891 17.510 1.00 90.81 179 SER A N 1
ATOM 1375 C CA . SER A 1 179 ? 9.208 5.935 17.364 1.00 90.81 179 SER A CA 1
ATOM 1376 C C . SER A 1 179 ? 9.626 6.061 15.911 1.00 90.81 179 SER A C 1
ATOM 1378 O O . SER A 1 179 ? 9.882 5.062 15.233 1.00 90.81 179 SER A O 1
ATOM 1380 N N . TYR A 1 180 ? 9.738 7.300 15.449 1.00 87.81 180 TYR A N 1
ATOM 1381 C CA . TYR A 1 180 ? 10.293 7.576 14.136 1.00 87.81 180 TYR A CA 1
ATOM 1382 C C . TYR A 1 180 ? 11.763 7.145 14.067 1.00 87.81 180 TYR A C 1
ATOM 1384 O O . TYR A 1 180 ? 12.550 7.420 14.973 1.00 87.81 180 TYR A O 1
ATOM 1392 N N . ALA A 1 181 ? 12.135 6.533 12.948 1.00 84.88 181 ALA A N 1
ATOM 1393 C CA . ALA A 1 181 ? 13.514 6.301 12.555 1.00 84.88 181 ALA A CA 1
ATOM 1394 C C . ALA A 1 181 ? 13.677 6.662 11.076 1.00 84.88 181 ALA A C 1
ATOM 1396 O O . ALA A 1 181 ? 12.735 6.575 10.282 1.00 84.88 181 ALA A O 1
ATOM 1397 N N . SER A 1 182 ? 14.883 7.083 10.693 1.00 78.12 182 SER A N 1
ATOM 1398 C CA . SER A 1 182 ? 15.161 7.428 9.302 1.00 78.12 182 SER A CA 1
ATOM 1399 C C . SER A 1 182 ? 14.839 6.233 8.395 1.00 78.12 182 SER A C 1
ATOM 1401 O O . SER A 1 182 ? 15.157 5.086 8.712 1.00 78.12 182 SER A O 1
ATOM 1403 N N . ARG A 1 183 ? 14.191 6.508 7.256 1.00 83.31 183 ARG A N 1
ATOM 1404 C CA . ARG A 1 183 ? 13.674 5.530 6.270 1.00 83.31 183 ARG A CA 1
ATOM 1405 C C . ARG A 1 183 ? 12.364 4.820 6.634 1.00 83.31 183 ARG A C 1
ATOM 1407 O O . ARG A 1 183 ? 11.799 4.180 5.752 1.00 83.31 183 ARG A O 1
ATOM 1414 N N . TRP A 1 184 ? 11.860 4.938 7.860 1.00 88.44 184 TRP A N 1
ATOM 1415 C CA . TRP A 1 184 ? 10.579 4.328 8.213 1.00 88.44 184 TRP A CA 1
ATOM 1416 C C . TRP A 1 184 ? 9.412 5.122 7.630 1.00 88.44 184 TRP A C 1
ATOM 1418 O O . TRP A 1 184 ? 9.444 6.354 7.561 1.00 88.44 184 TRP A O 1
ATOM 1428 N N . LYS A 1 185 ? 8.365 4.409 7.213 1.00 89.50 185 LYS A N 1
ATOM 1429 C CA . LYS A 1 185 ? 7.176 5.010 6.609 1.00 89.50 185 LYS A CA 1
ATOM 1430 C C . LYS A 1 185 ? 6.081 5.165 7.658 1.00 89.50 185 LYS A C 1
ATOM 1432 O O . LYS A 1 185 ? 5.663 4.175 8.246 1.00 89.50 185 LYS A O 1
ATOM 1437 N N . ARG A 1 186 ? 5.595 6.390 7.871 1.00 92.62 186 ARG A N 1
ATOM 1438 C CA . ARG A 1 186 ? 4.433 6.637 8.736 1.00 92.62 186 ARG A CA 1
ATOM 1439 C C . ARG A 1 186 ? 3.164 6.099 8.074 1.00 92.62 186 ARG A C 1
ATOM 1441 O O . ARG A 1 186 ? 2.945 6.351 6.890 1.00 92.62 186 ARG A O 1
ATOM 1448 N N . VAL A 1 187 ? 2.353 5.377 8.838 1.00 95.00 187 VAL A N 1
ATOM 1449 C CA . VAL A 1 187 ? 1.078 4.791 8.415 1.00 95.00 187 VAL A CA 1
ATOM 1450 C C . VAL A 1 187 ? 0.099 4.859 9.582 1.00 95.00 187 VAL A C 1
ATOM 1452 O O . VAL A 1 187 ? 0.468 4.593 10.722 1.00 95.00 187 VAL A O 1
ATOM 1455 N N . SER A 1 188 ? -1.150 5.195 9.294 1.00 96.81 188 SER A N 1
ATOM 1456 C CA . SER A 1 188 ? -2.249 5.133 10.250 1.00 96.81 188 SER A CA 1
ATOM 1457 C C . SER A 1 188 ? -2.888 3.746 10.222 1.00 96.81 188 SER A C 1
ATOM 1459 O O . SER A 1 188 ? -3.303 3.270 9.162 1.00 96.81 188 SER A O 1
ATOM 1461 N N . VAL A 1 189 ? -2.987 3.107 11.385 1.00 97.50 189 VAL A N 1
ATOM 1462 C CA . VAL A 1 189 ? -3.687 1.830 11.571 1.00 97.50 189 VAL A CA 1
ATOM 1463 C C . VAL A 1 189 ? -5.110 2.112 12.039 1.00 97.50 189 VAL A C 1
ATOM 1465 O O . VAL A 1 189 ? -5.306 2.821 13.027 1.00 97.50 189 VAL A O 1
ATOM 1468 N N . VAL A 1 190 ? -6.103 1.558 11.342 1.00 97.44 190 VAL A N 1
ATOM 1469 C CA . VAL A 1 190 ? -7.528 1.775 11.635 1.00 97.44 190 VAL A CA 1
ATOM 1470 C C . VAL A 1 190 ? -8.274 0.442 11.604 1.00 97.44 190 VAL A C 1
ATOM 1472 O O . VAL A 1 190 ? -8.097 -0.344 10.679 1.00 97.44 190 VAL A O 1
ATOM 1475 N N . GLU A 1 191 ? -9.125 0.181 12.593 1.00 96.88 191 GLU A N 1
ATOM 1476 C CA . GLU A 1 191 ? -10.010 -0.988 12.623 1.00 96.88 191 GLU A CA 1
ATOM 1477 C C . GLU A 1 191 ? -11.410 -0.615 12.138 1.00 96.88 191 GLU A C 1
ATOM 1479 O O . GLU A 1 191 ? -11.956 0.422 12.511 1.00 96.88 191 GLU A O 1
ATOM 1484 N N . PHE A 1 192 ? -12.002 -1.484 11.327 1.00 96.62 192 PHE A N 1
ATOM 1485 C CA . PHE A 1 192 ? -13.386 -1.414 10.886 1.00 96.62 192 PHE A CA 1
ATOM 1486 C C . PHE A 1 192 ? -14.225 -2.425 11.674 1.00 96.62 192 PHE A C 1
ATOM 1488 O O . PHE A 1 192 ? -14.123 -3.637 11.465 1.00 96.62 192 PHE A O 1
ATOM 1495 N N . TYR A 1 193 ? -15.058 -1.924 12.589 1.00 92.56 193 TYR A N 1
ATOM 1496 C CA . TYR A 1 193 ? -15.763 -2.742 13.584 1.00 92.56 193 TYR A CA 1
ATOM 1497 C C . TYR A 1 193 ? -16.691 -3.834 13.018 1.00 92.56 193 TYR A C 1
ATOM 1499 O O . TYR A 1 193 ? -16.764 -4.913 13.603 1.00 92.56 193 TYR A O 1
ATOM 1507 N N . PRO A 1 194 ? -17.400 -3.636 11.892 1.00 87.12 194 PRO A N 1
ATOM 1508 C CA . PRO A 1 194 ? -18.268 -4.684 11.352 1.00 87.12 194 PRO A CA 1
ATOM 1509 C C . PRO A 1 194 ? -17.523 -5.956 10.920 1.00 87.12 194 PRO A C 1
ATOM 1511 O O . PRO A 1 194 ? -18.123 -7.025 10.902 1.00 87.12 194 PRO A O 1
ATOM 1514 N N . ALA A 1 195 ? -16.228 -5.861 10.604 1.00 73.88 195 ALA A N 1
ATOM 1515 C CA . ALA A 1 195 ? -15.400 -7.007 10.225 1.00 73.88 195 ALA A CA 1
ATOM 1516 C C . ALA A 1 195 ? -14.693 -7.678 11.418 1.00 73.88 195 ALA A C 1
ATOM 1518 O O . ALA A 1 195 ? -14.215 -8.801 11.286 1.00 73.88 195 ALA A O 1
ATOM 1519 N N . THR A 1 196 ? -14.652 -7.036 12.592 1.00 61.66 196 THR A N 1
ATOM 1520 C CA . THR A 1 196 ? -14.113 -7.643 13.822 1.00 61.66 196 THR A CA 1
ATOM 1521 C C . THR A 1 196 ? -15.140 -8.491 14.574 1.00 61.66 196 THR A C 1
ATOM 1523 O O . THR A 1 196 ? -14.815 -9.076 15.609 1.00 61.66 196 THR A O 1
ATOM 1526 N N . GLN A 1 197 ? -16.368 -8.620 14.057 1.00 52.53 197 GLN A N 1
ATOM 1527 C CA . GLN A 1 197 ? -17.312 -9.606 14.570 1.00 52.53 197 GLN A CA 1
ATOM 1528 C C . GLN A 1 197 ? -16.897 -11.009 14.106 1.00 52.53 197 GLN A C 1
ATOM 1530 O O . GLN A 1 197 ? -16.685 -11.211 12.909 1.00 52.53 197 GLN A O 1
ATOM 1535 N N . PRO A 1 198 ? -16.776 -11.991 15.018 1.00 44.25 198 PRO A N 1
ATOM 1536 C CA . PRO A 1 198 ? -16.436 -13.352 14.640 1.00 44.25 198 PRO A CA 1
ATOM 1537 C C . PRO A 1 198 ? -17.515 -13.887 13.701 1.00 44.25 198 PRO A C 1
ATOM 1539 O O . PRO A 1 198 ? -18.642 -14.165 14.112 1.00 44.25 198 PRO A O 1
ATOM 1542 N N . VAL A 1 199 ? -17.165 -14.036 12.425 1.00 43.12 199 VAL A N 1
ATOM 1543 C CA . VAL A 1 199 ? -17.958 -14.829 11.493 1.00 43.12 199 VAL A CA 1
ATOM 1544 C C . VAL A 1 199 ? -17.964 -16.247 12.053 1.00 43.12 199 VAL A C 1
ATOM 1546 O O . VAL A 1 199 ? -16.912 -16.879 12.166 1.00 43.12 199 VAL A O 1
ATOM 1549 N N . ALA A 1 200 ? -19.144 -16.724 12.454 1.00 36.94 200 ALA A N 1
ATOM 1550 C CA . ALA A 1 200 ? -19.348 -18.109 12.844 1.00 36.94 200 ALA A CA 1
ATOM 1551 C C . ALA A 1 200 ? -18.788 -19.005 11.736 1.00 36.94 200 ALA A C 1
ATOM 1553 O O . ALA A 1 200 ? -19.228 -18.944 10.589 1.00 36.94 200 ALA A O 1
ATOM 1554 N N . THR A 1 201 ? -17.771 -19.787 12.080 1.00 35.53 201 THR A N 1
ATOM 1555 C CA . THR A 1 201 ? -17.082 -20.698 11.174 1.00 35.53 201 THR A CA 1
ATOM 1556 C C . THR A 1 201 ? -18.104 -21.681 10.594 1.00 35.53 201 THR A C 1
ATOM 1558 O O . THR A 1 201 ? -18.685 -22.450 11.363 1.00 35.53 201 THR A O 1
ATOM 1561 N N . PRO A 1 202 ? -18.350 -21.720 9.272 1.00 41.69 202 PRO A N 1
ATOM 1562 C CA . PRO A 1 202 ? -18.991 -22.881 8.681 1.00 41.69 202 PRO A CA 1
ATOM 1563 C C . PRO A 1 202 ? -18.036 -24.061 8.865 1.00 41.69 202 PRO A C 1
ATOM 1565 O O . PRO A 1 202 ? -16.850 -23.963 8.545 1.00 41.69 202 PRO A O 1
ATOM 1568 N N . ALA A 1 203 ? -18.547 -25.150 9.435 1.00 37.09 203 ALA A N 1
ATOM 1569 C CA . ALA A 1 203 ? -17.798 -26.374 9.674 1.00 37.09 203 ALA A CA 1
ATOM 1570 C C . ALA A 1 203 ? -17.053 -26.837 8.409 1.00 37.09 203 ALA A C 1
ATOM 1572 O O . ALA A 1 203 ? -17.612 -26.870 7.311 1.00 37.09 203 ALA A O 1
ATOM 1573 N N . ALA A 1 204 ? -15.784 -27.201 8.588 1.00 37.28 204 ALA A N 1
ATOM 1574 C CA . ALA A 1 204 ? -14.942 -27.764 7.545 1.00 37.28 204 ALA A CA 1
ATOM 1575 C C . ALA A 1 204 ? -15.533 -29.081 6.999 1.00 37.28 204 ALA A C 1
ATOM 1577 O O . ALA A 1 204 ? -15.896 -29.950 7.798 1.00 37.28 204 ALA A O 1
ATOM 1578 N N . PRO A 1 205 ? -15.568 -29.304 5.673 1.00 40.03 205 PRO A N 1
ATOM 1579 C CA . PRO A 1 205 ? -15.651 -30.648 5.129 1.00 40.03 205 PRO A CA 1
ATOM 1580 C C . PRO A 1 205 ? -14.298 -31.354 5.278 1.00 40.03 205 PRO A C 1
ATOM 1582 O O . PRO A 1 205 ? -13.232 -30.755 5.129 1.00 40.03 205 PRO A O 1
ATOM 1585 N N . ALA A 1 206 ? -14.378 -32.643 5.593 1.00 38.59 206 ALA A N 1
ATOM 1586 C CA . ALA A 1 206 ? -13.265 -33.527 5.890 1.00 38.59 206 ALA A CA 1
ATOM 1587 C C . ALA A 1 206 ? -12.248 -33.681 4.741 1.00 38.59 206 ALA A C 1
ATOM 1589 O O . ALA A 1 206 ? -12.582 -33.658 3.558 1.00 38.59 206 ALA A O 1
ATOM 1590 N N . LEU A 1 207 ? -10.999 -33.893 5.158 1.00 40.59 207 LEU A N 1
ATOM 1591 C CA . LEU A 1 207 ? -9.813 -34.221 4.370 1.00 40.59 207 LEU A CA 1
ATOM 1592 C C . LEU A 1 207 ? -10.038 -35.401 3.408 1.00 40.59 207 LEU A C 1
ATOM 1594 O O . LEU A 1 207 ? -10.460 -36.476 3.830 1.00 40.59 207 LEU A O 1
ATOM 1598 N N . LEU A 1 208 ? -9.615 -35.240 2.151 1.00 38.72 208 LEU A N 1
ATOM 1599 C CA . LEU A 1 208 ? -9.238 -36.351 1.275 1.00 38.72 208 LEU A CA 1
ATOM 1600 C C . LEU A 1 208 ? -7.800 -36.144 0.784 1.00 38.72 208 LEU A C 1
ATOM 1602 O O . LEU A 1 208 ? -7.379 -35.034 0.465 1.00 38.72 208 LEU A O 1
ATOM 1606 N N . ALA A 1 209 ? -7.049 -37.239 0.833 1.00 34.81 209 ALA A N 1
ATOM 1607 C CA . ALA A 1 209 ? -5.598 -37.322 0.787 1.00 34.81 209 ALA A CA 1
ATOM 1608 C C . ALA A 1 209 ? -4.963 -36.993 -0.579 1.00 34.81 209 ALA A C 1
ATOM 1610 O O . ALA A 1 209 ? -5.556 -37.205 -1.636 1.00 34.81 209 ALA A O 1
ATOM 1611 N N . LEU A 1 210 ? -3.706 -36.535 -0.520 1.00 41.78 210 LEU A N 1
ATOM 1612 C CA . LEU A 1 210 ? -2.775 -36.382 -1.645 1.00 41.78 210 LEU A CA 1
ATOM 1613 C C . LEU A 1 210 ? -2.485 -37.716 -2.361 1.00 41.78 210 LEU A C 1
ATOM 1615 O O . LEU A 1 210 ? -2.274 -38.726 -1.687 1.00 41.78 210 LEU A O 1
ATOM 1619 N N . PRO A 1 211 ? -2.228 -37.678 -3.680 1.00 37.41 211 PRO A N 1
ATOM 1620 C CA . PRO A 1 211 ? -1.284 -38.569 -4.335 1.00 37.41 211 PRO A CA 1
ATOM 1621 C C . PRO A 1 211 ? 0.092 -37.902 -4.542 1.00 37.41 211 PRO A C 1
ATOM 1623 O O . PRO A 1 211 ? 0.220 -36.707 -4.805 1.00 37.41 211 PRO A O 1
ATOM 1626 N N . THR A 1 212 ? 1.116 -38.734 -4.400 1.00 42.22 212 THR A N 1
ATOM 1627 C CA . THR A 1 212 ? 2.571 -38.535 -4.502 1.00 42.22 212 THR A CA 1
ATOM 1628 C C . THR A 1 212 ? 3.074 -38.058 -5.884 1.00 42.22 212 THR A C 1
ATOM 1630 O O . THR A 1 212 ? 2.440 -38.350 -6.897 1.00 42.22 212 THR A O 1
ATOM 1633 N N . PRO A 1 213 ? 4.250 -37.391 -5.968 1.00 47.25 213 PRO A N 1
ATOM 1634 C CA . PRO A 1 213 ? 4.862 -36.976 -7.236 1.00 47.25 213 PRO A CA 1
ATOM 1635 C C . PRO A 1 213 ? 5.763 -38.070 -7.865 1.00 47.25 213 PRO A C 1
ATOM 1637 O O . PRO A 1 213 ? 6.408 -38.818 -7.126 1.00 47.25 213 PRO A O 1
ATOM 1640 N N . PRO A 1 214 ? 5.880 -38.151 -9.209 1.00 46.66 214 PRO A N 1
ATOM 1641 C CA . PRO A 1 214 ? 6.879 -38.976 -9.895 1.00 46.66 214 PRO A CA 1
ATOM 1642 C C . PRO A 1 214 ? 8.216 -38.222 -10.125 1.00 46.66 214 PRO A C 1
ATOM 1644 O O . PRO A 1 214 ? 8.272 -37.000 -9.965 1.00 46.66 214 PRO A O 1
ATOM 1647 N N . PRO A 1 215 ? 9.315 -38.932 -10.465 1.00 45.47 215 PRO A N 1
ATOM 1648 C CA . PRO A 1 215 ? 10.683 -38.446 -10.284 1.00 45.47 215 PRO A CA 1
ATOM 1649 C C . PRO A 1 215 ? 11.228 -37.578 -11.431 1.00 45.47 215 PRO A C 1
ATOM 1651 O O . PRO A 1 215 ? 10.701 -37.529 -12.541 1.00 45.47 215 PRO A O 1
ATOM 1654 N N . ALA A 1 216 ? 12.345 -36.918 -11.113 1.00 42.34 216 ALA A N 1
ATOM 1655 C CA . ALA A 1 216 ? 13.123 -35.989 -11.925 1.00 42.34 216 ALA A CA 1
ATOM 1656 C C . ALA A 1 216 ? 13.457 -36.477 -13.350 1.00 42.34 216 ALA A C 1
ATOM 1658 O O . ALA A 1 216 ? 13.908 -37.604 -13.554 1.00 42.34 216 ALA A O 1
ATOM 1659 N N . SER A 1 217 ? 13.338 -35.565 -14.322 1.00 38.91 217 SER A N 1
ATOM 1660 C CA . SER A 1 217 ? 13.880 -35.717 -15.676 1.00 38.91 217 SER A CA 1
ATOM 1661 C C . SER A 1 217 ? 15.036 -34.749 -15.921 1.00 38.91 217 SER A C 1
ATOM 1663 O O . SER A 1 217 ? 15.072 -33.632 -15.410 1.00 38.91 217 SER A O 1
ATOM 1665 N N . LYS A 1 218 ? 16.013 -35.259 -16.670 1.00 34.78 218 LYS A N 1
ATOM 1666 C CA . LYS A 1 218 ? 17.387 -34.779 -16.806 1.00 34.78 218 LYS A CA 1
ATOM 1667 C C . LYS A 1 218 ? 17.502 -33.416 -17.495 1.00 34.78 218 LYS A C 1
ATOM 1669 O O . LYS A 1 218 ? 16.843 -33.127 -18.487 1.00 34.78 218 LYS A O 1
ATOM 1674 N N . GLN A 1 219 ? 18.429 -32.639 -16.952 1.00 37.50 219 GLN A N 1
ATOM 1675 C CA . GLN A 1 219 ? 18.958 -31.362 -17.414 1.00 37.50 219 GLN A CA 1
ATOM 1676 C C . GLN A 1 219 ? 19.592 -31.498 -18.813 1.00 37.50 219 GLN A C 1
ATOM 1678 O O . GLN A 1 219 ? 20.427 -32.376 -19.027 1.00 37.50 219 GLN A O 1
ATOM 1683 N N . ALA A 1 220 ? 19.209 -30.629 -19.752 1.00 36.19 220 ALA A N 1
ATOM 1684 C CA . ALA A 1 220 ? 19.870 -30.475 -21.048 1.00 36.19 220 ALA A CA 1
ATOM 1685 C C . ALA A 1 220 ? 20.730 -29.202 -21.040 1.00 36.19 220 ALA A C 1
ATOM 1687 O O . ALA A 1 220 ? 20.279 -28.141 -20.607 1.00 36.19 220 ALA A O 1
ATOM 1688 N N . SER A 1 221 ? 21.976 -29.329 -21.490 1.00 35.44 221 SER A N 1
ATOM 1689 C CA . SER A 1 221 ? 22.963 -28.248 -21.560 1.00 35.44 221 SER A CA 1
ATOM 1690 C C . SER A 1 221 ? 22.600 -27.199 -22.626 1.00 35.44 221 SER A C 1
ATOM 1692 O O . SER A 1 221 ? 22.131 -27.578 -23.701 1.00 35.44 221 SER A O 1
ATOM 1694 N N . PRO A 1 222 ? 22.858 -25.898 -22.394 1.00 39.72 222 PRO A N 1
ATOM 1695 C CA . PRO A 1 222 ? 22.725 -24.874 -23.427 1.00 39.72 222 PRO A CA 1
ATOM 1696 C C . PRO A 1 222 ? 23.915 -24.895 -24.413 1.00 39.72 222 PRO A C 1
ATOM 1698 O O . PRO A 1 222 ? 25.026 -25.261 -24.022 1.00 39.72 222 PRO A O 1
ATOM 1701 N N . PRO A 1 223 ? 23.717 -24.487 -25.683 1.00 37.78 223 PRO A N 1
ATOM 1702 C CA . PRO A 1 223 ? 24.784 -24.413 -26.675 1.00 37.78 223 PRO A CA 1
ATOM 1703 C C . PRO A 1 223 ? 25.688 -23.191 -26.457 1.00 37.78 223 PRO A C 1
ATOM 1705 O O . PRO A 1 223 ? 25.234 -22.097 -26.124 1.00 37.78 223 PRO A O 1
ATOM 1708 N N . THR A 1 224 ? 26.984 -23.387 -26.687 1.00 35.75 224 THR A N 1
ATOM 1709 C CA . THR A 1 224 ? 28.038 -22.368 -26.642 1.00 35.75 224 THR A CA 1
ATOM 1710 C C . THR A 1 224 ? 27.877 -21.361 -27.790 1.00 35.75 224 THR A C 1
ATOM 1712 O O . THR A 1 224 ? 27.941 -21.743 -28.957 1.00 35.75 224 THR A O 1
ATOM 1715 N N . GLN A 1 225 ? 27.697 -20.074 -27.476 1.00 37.84 225 GLN A N 1
ATOM 1716 C CA . GLN A 1 225 ? 27.778 -18.972 -28.448 1.00 37.84 225 GLN A CA 1
ATOM 1717 C C . GLN A 1 225 ? 29.195 -18.359 -28.483 1.00 37.84 225 GLN A C 1
ATOM 1719 O O . GLN A 1 225 ? 29.845 -18.285 -27.438 1.00 37.84 225 GLN A O 1
ATOM 1724 N N . PRO A 1 226 ? 29.683 -17.909 -29.658 1.00 33.88 226 PRO A N 1
ATOM 1725 C CA . PRO A 1 226 ? 31.009 -17.306 -29.814 1.00 33.88 226 PRO A CA 1
ATOM 1726 C C . PRO A 1 226 ? 31.060 -15.855 -29.289 1.00 33.88 226 PRO A C 1
ATOM 1728 O O . PRO A 1 226 ? 30.029 -15.179 -29.261 1.00 33.88 226 PRO A O 1
ATOM 1731 N N . PRO A 1 227 ? 32.242 -15.339 -28.897 1.00 31.61 227 PRO A N 1
ATOM 1732 C CA . PRO A 1 227 ? 32.357 -14.012 -28.298 1.00 31.61 227 PRO A CA 1
ATOM 1733 C C . PRO A 1 227 ? 32.249 -12.896 -29.358 1.00 31.61 227 PRO A C 1
ATOM 1735 O O . PRO A 1 227 ? 32.953 -12.953 -30.370 1.00 31.61 227 PRO A O 1
ATOM 1738 N N . PRO A 1 228 ? 31.427 -11.849 -29.146 1.00 37.09 228 PRO A N 1
ATOM 1739 C CA . PRO A 1 228 ? 31.450 -10.660 -29.982 1.00 37.09 228 PRO A CA 1
ATOM 1740 C C . PRO A 1 228 ? 32.556 -9.680 -29.562 1.00 37.09 228 PRO A C 1
ATOM 1742 O O . PRO A 1 228 ? 32.915 -9.527 -28.396 1.00 37.09 228 PRO A O 1
ATOM 1745 N N . ARG A 1 229 ? 33.097 -9.028 -30.589 1.00 36.22 229 ARG A N 1
ATOM 1746 C CA . ARG A 1 229 ? 34.223 -8.091 -30.595 1.00 36.22 229 ARG A CA 1
ATOM 1747 C C . ARG A 1 229 ? 33.856 -6.781 -29.883 1.00 36.22 229 ARG A C 1
ATOM 1749 O O . ARG A 1 229 ? 32.794 -6.225 -30.138 1.00 36.22 229 ARG A O 1
ATOM 1756 N N . ALA A 1 230 ? 34.748 -6.288 -29.024 1.00 30.02 230 ALA A N 1
ATOM 1757 C CA . ALA A 1 230 ? 34.522 -5.106 -28.192 1.00 30.02 230 ALA A CA 1
ATOM 1758 C C . ALA A 1 230 ? 34.282 -3.830 -29.023 1.00 30.02 230 ALA A C 1
ATOM 1760 O O . ALA A 1 230 ? 35.162 -3.393 -29.767 1.00 30.02 230 ALA A O 1
ATOM 1761 N N . ALA A 1 231 ? 33.106 -3.221 -28.854 1.00 47.69 231 ALA A N 1
ATOM 1762 C CA . ALA A 1 231 ? 32.802 -1.861 -29.287 1.00 47.69 231 ALA A CA 1
ATOM 1763 C C . ALA A 1 231 ? 32.700 -0.937 -28.062 1.00 47.69 231 ALA A C 1
ATOM 1765 O O . ALA A 1 231 ? 32.322 -1.358 -26.969 1.00 47.69 231 ALA A O 1
ATOM 1766 N N . ARG A 1 232 ? 33.112 0.317 -28.254 1.00 46.47 232 ARG A N 1
ATOM 1767 C CA . ARG A 1 232 ? 33.357 1.325 -27.215 1.00 46.47 232 ARG A CA 1
ATOM 1768 C C . ARG A 1 232 ? 32.063 1.722 -26.484 1.00 46.47 232 ARG A C 1
ATOM 1770 O O . ARG A 1 232 ? 31.084 2.086 -27.124 1.00 46.47 232 ARG A O 1
ATOM 1777 N N . ALA A 1 233 ? 32.088 1.671 -25.151 1.00 52.72 233 ALA A N 1
ATOM 1778 C CA . ALA A 1 233 ? 30.972 2.060 -24.286 1.00 52.72 233 ALA A CA 1
ATOM 1779 C C . ALA A 1 233 ? 30.727 3.582 -24.304 1.00 52.72 233 ALA A C 1
ATOM 1781 O O . ALA A 1 233 ? 31.687 4.355 -24.330 1.00 52.72 233 ALA A O 1
ATOM 1782 N N . ALA A 1 234 ? 29.454 3.992 -24.268 1.00 58.41 234 ALA A N 1
ATOM 1783 C CA . ALA A 1 234 ? 29.043 5.394 -24.152 1.00 58.41 234 ALA A CA 1
ATOM 1784 C C . ALA A 1 234 ? 29.392 5.963 -22.766 1.00 58.41 234 ALA A C 1
ATOM 1786 O O . ALA A 1 234 ? 29.279 5.261 -21.755 1.00 58.41 234 ALA A O 1
ATOM 1787 N N . ALA A 1 235 ? 29.810 7.227 -22.718 1.00 67.06 235 ALA A N 1
ATOM 1788 C CA . ALA A 1 235 ? 30.265 7.886 -21.497 1.00 67.06 235 ALA A CA 1
ATOM 1789 C C . ALA A 1 235 ? 29.176 8.768 -20.863 1.00 67.06 235 ALA A C 1
ATOM 1791 O O . ALA A 1 235 ? 28.304 9.330 -21.525 1.00 67.06 235 ALA A O 1
ATOM 1792 N N . LEU A 1 236 ? 29.228 8.887 -19.536 1.00 66.94 236 LEU A N 1
ATOM 1793 C CA . LEU A 1 236 ? 28.307 9.713 -18.759 1.00 66.94 236 LEU A CA 1
ATOM 1794 C C . LEU A 1 236 ? 28.489 11.196 -19.120 1.00 66.94 236 LEU A C 1
ATOM 1796 O O . LEU A 1 236 ? 29.611 11.698 -19.098 1.00 66.94 236 LEU A O 1
ATOM 1800 N N . GLY A 1 237 ? 27.395 11.884 -19.449 1.00 64.12 237 GLY A N 1
ATOM 1801 C CA . GLY A 1 237 ? 27.408 13.271 -19.925 1.00 64.12 237 GLY A CA 1
ATOM 1802 C C . GLY A 1 237 ? 27.519 13.431 -21.447 1.00 64.12 237 GLY A C 1
ATOM 1803 O O . GLY A 1 237 ? 27.441 14.557 -21.934 1.00 64.12 237 GLY A O 1
ATOM 1804 N N . GLU A 1 238 ? 27.657 12.346 -22.220 1.00 76.12 238 GLU A N 1
ATOM 1805 C CA . GLU A 1 238 ? 27.568 12.429 -23.684 1.00 76.12 238 GLU A CA 1
ATOM 1806 C C . GLU A 1 238 ? 26.144 12.793 -24.129 1.00 76.12 238 GLU A C 1
ATOM 1808 O O . GLU A 1 238 ? 25.147 12.384 -23.530 1.00 76.12 238 GLU A O 1
ATOM 1813 N N . ILE A 1 239 ? 26.037 13.573 -25.202 1.00 71.06 239 ILE A N 1
ATOM 1814 C CA . ILE A 1 239 ? 24.754 13.894 -25.825 1.00 71.06 239 ILE A CA 1
ATOM 1815 C C . ILE A 1 239 ? 24.451 12.788 -26.826 1.00 71.06 239 ILE A C 1
ATOM 1817 O O . ILE A 1 239 ? 25.203 12.566 -27.772 1.00 71.06 239 ILE A O 1
ATOM 1821 N N . CYS A 1 240 ? 23.359 12.064 -26.609 1.00 65.56 240 CYS A N 1
ATOM 1822 C CA . CYS A 1 240 ? 22.999 10.956 -27.474 1.00 65.56 240 CYS A CA 1
ATOM 1823 C C . CYS A 1 240 ? 22.618 11.472 -28.865 1.00 65.56 240 CYS A C 1
ATOM 1825 O O . CYS A 1 240 ? 21.673 12.244 -29.029 1.00 65.56 240 CYS A O 1
ATOM 1827 N N . GLU A 1 241 ? 23.326 10.967 -29.872 1.00 65.56 241 GLU A N 1
ATOM 1828 C CA . GLU A 1 241 ? 23.218 11.385 -31.274 1.00 65.56 241 GLU A CA 1
ATOM 1829 C C . GLU A 1 241 ? 21.832 11.130 -31.898 1.00 65.56 241 GLU A C 1
ATOM 1831 O O . GLU A 1 241 ? 21.516 11.690 -32.942 1.00 65.56 241 GLU A O 1
ATOM 1836 N N . LYS A 1 242 ? 20.979 10.312 -31.260 1.00 61.28 242 LYS A N 1
ATOM 1837 C CA . LYS A 1 242 ? 19.607 10.029 -31.723 1.00 61.28 242 LYS A CA 1
ATOM 1838 C C . LYS A 1 242 ? 18.548 10.958 -31.132 1.00 61.28 242 LYS A C 1
ATOM 1840 O O . LYS A 1 24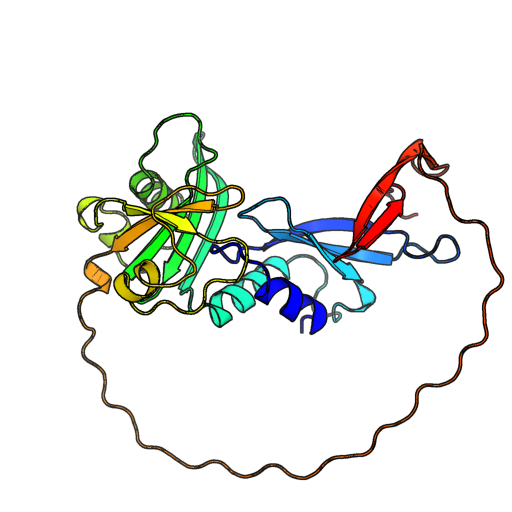2 ? 17.676 11.428 -31.853 1.00 61.28 242 LYS A O 1
ATOM 1845 N N . CYS A 1 243 ? 18.571 11.161 -29.814 1.00 66.00 243 CYS A N 1
ATOM 1846 C CA . CYS A 1 243 ? 17.542 11.917 -29.086 1.00 66.00 243 CYS A CA 1
ATOM 1847 C C . CYS A 1 243 ? 17.942 13.383 -28.844 1.00 66.00 243 CYS A C 1
ATOM 1849 O O . CYS A 1 243 ? 17.092 14.174 -28.444 1.00 66.00 243 CYS A O 1
ATOM 1851 N N . GLY A 1 244 ? 19.227 13.732 -28.985 1.00 67.69 244 GLY A N 1
ATOM 1852 C CA . GLY A 1 244 ? 19.788 14.996 -28.489 1.00 67.69 244 GLY A CA 1
ATOM 1853 C C . GLY A 1 244 ? 19.783 15.113 -26.957 1.00 67.69 244 GLY A C 1
ATOM 1854 O O . GLY A 1 244 ? 20.090 16.167 -26.410 1.00 67.69 244 GLY A O 1
ATOM 1855 N N . GLY A 1 245 ? 19.405 14.042 -26.256 1.00 67.69 245 GLY A N 1
ATOM 1856 C CA . GLY A 1 245 ? 19.307 13.982 -24.804 1.00 67.69 245 GLY A CA 1
ATOM 1857 C C . GLY A 1 245 ? 20.613 13.536 -24.155 1.00 67.69 245 GLY A C 1
ATOM 1858 O O . GLY A 1 245 ? 21.355 12.724 -24.701 1.00 67.69 245 GLY A O 1
ATOM 1859 N N . GLU A 1 246 ? 20.874 14.050 -22.959 1.00 70.56 246 GLU A N 1
ATOM 1860 C CA . GLU A 1 246 ? 22.075 13.740 -22.186 1.00 70.56 246 GLU A CA 1
ATOM 1861 C C . GLU A 1 246 ? 22.025 12.318 -21.595 1.00 70.56 246 GLU A C 1
ATOM 1863 O O . GLU A 1 246 ? 21.036 11.905 -20.973 1.00 70.56 246 GLU A O 1
ATOM 1868 N N . VAL A 1 247 ? 23.116 11.578 -21.774 1.00 70.75 247 VAL A N 1
ATOM 1869 C CA . VAL A 1 247 ? 23.350 10.246 -21.220 1.00 70.75 247 VAL A CA 1
ATOM 1870 C C . VAL A 1 247 ? 23.664 10.374 -19.728 1.00 70.75 247 VAL A C 1
ATOM 1872 O O . VAL A 1 247 ? 24.646 11.001 -19.336 1.00 70.75 247 VAL A O 1
ATOM 1875 N N . LYS A 1 248 ? 22.834 9.765 -18.876 1.00 68.44 248 LYS A N 1
ATOM 1876 C CA . LYS A 1 248 ? 22.975 9.833 -17.409 1.00 68.44 248 LYS A CA 1
ATOM 1877 C C . LYS A 1 248 ? 22.990 8.445 -16.794 1.00 68.44 248 LYS A C 1
ATOM 1879 O O . LYS A 1 248 ? 22.610 7.468 -17.435 1.00 68.44 248 LYS A O 1
ATOM 1884 N N . GLU A 1 249 ? 23.396 8.384 -15.531 1.00 64.06 249 GLU A N 1
ATOM 1885 C CA . GLU A 1 249 ? 23.251 7.189 -14.707 1.00 64.06 249 GLU A CA 1
ATOM 1886 C C . GLU A 1 249 ? 21.764 6.935 -14.404 1.00 64.06 249 GLU A C 1
ATOM 1888 O O . GLU A 1 249 ? 21.018 7.842 -14.013 1.00 64.06 249 GLU A O 1
ATOM 1893 N N . ARG A 1 250 ? 21.321 5.700 -14.632 1.00 64.94 250 ARG A N 1
ATOM 1894 C CA . ARG A 1 250 ? 19.934 5.232 -14.540 1.00 64.94 250 ARG A CA 1
ATOM 1895 C C . ARG A 1 250 ? 19.881 3.907 -13.794 1.00 64.94 250 ARG A C 1
ATOM 1897 O O . ARG A 1 250 ? 20.881 3.206 -13.701 1.00 64.94 250 ARG A O 1
ATOM 1904 N N . TYR A 1 251 ? 18.708 3.561 -13.276 1.00 58.72 251 TYR A N 1
ATOM 1905 C CA . TYR A 1 251 ? 18.498 2.324 -12.526 1.00 58.72 251 TYR A CA 1
ATOM 1906 C C . TYR A 1 251 ? 17.826 1.268 -13.409 1.00 58.72 251 TYR A C 1
ATOM 1908 O O . TYR A 1 251 ? 16.805 1.553 -14.031 1.00 58.72 251 TYR A O 1
ATOM 1916 N N . LEU A 1 252 ? 18.387 0.056 -13.441 1.00 47.81 252 LEU A N 1
ATOM 1917 C CA . LEU A 1 252 ? 17.765 -1.137 -14.019 1.00 47.81 252 LEU A CA 1
ATOM 1918 C C . LEU A 1 252 ? 17.841 -2.263 -12.981 1.00 47.81 252 LEU A C 1
ATOM 1920 O O . LEU A 1 252 ? 18.925 -2.717 -12.618 1.00 47.81 252 LEU A O 1
ATOM 1924 N N . PHE A 1 253 ? 16.685 -2.706 -12.487 1.00 50.06 253 PHE A N 1
ATOM 1925 C CA . PHE A 1 253 ? 16.575 -3.654 -11.371 1.00 50.06 253 PHE A CA 1
ATOM 1926 C C . PHE A 1 253 ? 17.329 -3.183 -10.110 1.00 50.06 253 PHE A C 1
ATOM 1928 O O . PHE A 1 253 ? 16.850 -2.319 -9.382 1.00 50.06 253 PHE A O 1
ATOM 1935 N N . VAL A 1 254 ? 18.508 -3.760 -9.860 1.00 35.12 254 VAL A N 1
ATOM 1936 C CA . VAL A 1 254 ? 19.377 -3.541 -8.692 1.00 35.12 254 VAL A CA 1
ATOM 1937 C C . VAL A 1 254 ? 20.702 -2.867 -9.058 1.00 35.12 254 VAL A C 1
ATOM 1939 O O . VAL A 1 254 ? 21.524 -2.620 -8.179 1.00 35.12 254 VAL A O 1
ATOM 1942 N N . SER A 1 255 ? 20.938 -2.583 -10.342 1.00 31.73 255 SER A N 1
ATOM 1943 C CA . SER A 1 255 ? 22.184 -1.992 -10.823 1.00 31.73 255 SER A CA 1
ATOM 1944 C C . SER A 1 255 ? 21.956 -0.637 -11.481 1.00 31.73 255 SER A C 1
ATOM 1946 O O . SER A 1 255 ? 20.842 -0.252 -11.854 1.00 31.73 255 SER A O 1
ATOM 1948 N N . ARG A 1 256 ? 23.051 0.116 -11.580 1.00 56.12 256 ARG A N 1
ATOM 1949 C CA . ARG A 1 256 ? 23.099 1.369 -12.318 1.00 56.12 256 ARG A CA 1
ATOM 1950 C C . ARG A 1 256 ? 23.660 1.113 -13.711 1.00 56.12 256 ARG A C 1
ATOM 1952 O O . ARG A 1 256 ? 24.620 0.361 -13.857 1.00 56.12 256 ARG A O 1
ATOM 1959 N N . PHE A 1 257 ? 23.068 1.737 -14.720 1.00 63.50 257 PHE A N 1
ATOM 1960 C CA . PHE A 1 257 ? 23.564 1.733 -16.093 1.00 63.50 257 PHE A CA 1
ATOM 1961 C C . PHE A 1 257 ? 23.585 3.156 -16.657 1.00 63.50 257 PHE A C 1
ATOM 1963 O O . PHE A 1 257 ? 22.927 4.052 -16.134 1.00 63.50 257 PHE A O 1
ATOM 1970 N N . ILE A 1 258 ? 24.357 3.377 -17.716 1.00 65.62 258 ILE A N 1
ATOM 1971 C CA . ILE A 1 258 ? 24.555 4.690 -18.341 1.00 65.62 258 ILE A CA 1
ATOM 1972 C C . ILE A 1 258 ? 23.783 4.703 -19.677 1.00 65.62 258 ILE A C 1
ATOM 1974 O O . ILE A 1 258 ? 24.078 3.880 -20.540 1.00 65.62 258 ILE A O 1
ATOM 1978 N N . GLY A 1 259 ? 22.781 5.586 -19.858 1.00 68.38 259 GLY A N 1
ATOM 1979 C CA . GLY A 1 259 ? 21.948 5.616 -21.089 1.00 68.38 259 GLY A CA 1
ATOM 1980 C C . GLY A 1 259 ? 21.039 6.857 -21.309 1.00 68.38 259 GLY A C 1
ATOM 1981 O O . GLY A 1 259 ? 20.837 7.648 -20.383 1.00 68.38 259 GLY A O 1
ATOM 1982 N N . CYS A 1 260 ? 20.486 7.038 -22.534 1.00 69.94 260 CYS A N 1
ATOM 1983 C CA . CYS A 1 260 ? 19.487 8.089 -22.914 1.00 69.94 260 CYS A CA 1
ATOM 1984 C C . CYS A 1 260 ? 18.021 7.583 -22.847 1.00 69.94 260 CYS A C 1
ATOM 1986 O O . CYS A 1 260 ? 17.747 6.418 -23.119 1.00 69.94 260 CYS A O 1
ATOM 1988 N N . HIS A 1 261 ? 17.072 8.501 -22.590 1.00 59.28 261 HIS A N 1
ATOM 1989 C CA . HIS A 1 261 ? 15.606 8.374 -22.742 1.00 59.28 261 HIS A CA 1
ATOM 1990 C C . HIS A 1 261 ? 15.118 8.489 -24.211 1.00 59.28 261 HIS A C 1
ATOM 1992 O O . HIS A 1 261 ? 14.294 9.339 -24.548 1.00 59.28 261 HIS A O 1
ATOM 1998 N N . CYS A 1 262 ? 15.619 7.670 -25.136 1.00 64.38 262 CYS A N 1
ATOM 1999 C CA . CYS A 1 262 ? 15.058 7.669 -26.496 1.00 64.38 262 CYS A CA 1
ATOM 2000 C C . CYS A 1 262 ? 13.639 7.063 -26.482 1.00 64.38 262 CYS A C 1
ATOM 2002 O O . CYS A 1 262 ? 13.500 5.847 -26.418 1.00 64.38 262 CYS A O 1
ATOM 2004 N N . THR A 1 263 ? 12.591 7.889 -26.561 1.00 43.19 263 THR A N 1
ATOM 2005 C CA . THR A 1 263 ? 11.178 7.445 -26.602 1.00 43.19 263 THR A CA 1
ATOM 2006 C C . THR A 1 263 ? 10.666 7.121 -28.007 1.00 43.19 263 THR A C 1
ATOM 2008 O O . THR A 1 263 ? 9.543 6.651 -28.153 1.00 43.19 263 THR A O 1
ATOM 2011 N N . LYS A 1 264 ? 11.469 7.349 -29.053 1.00 32.41 264 LYS A N 1
ATOM 2012 C CA . LYS A 1 264 ? 11.118 7.013 -30.438 1.00 32.41 264 LYS A CA 1
ATOM 2013 C C . LYS A 1 264 ? 11.989 5.861 -30.935 1.00 32.41 264 LYS A C 1
ATOM 2015 O O . LYS A 1 264 ? 13.199 6.023 -31.097 1.00 32.41 264 LYS A O 1
ATOM 2020 N N . LEU A 1 265 ? 11.368 4.705 -31.151 1.00 33.72 265 LEU A N 1
ATOM 2021 C CA . LEU A 1 265 ? 11.887 3.682 -32.060 1.00 33.72 265 LEU A CA 1
ATOM 2022 C C . LEU A 1 265 ? 11.635 4.148 -33.515 1.00 33.72 265 LEU A C 1
ATOM 2024 O O . LEU A 1 265 ? 10.666 4.881 -33.728 1.00 33.72 265 LEU A O 1
ATOM 2028 N N . PRO A 1 266 ? 12.508 3.805 -34.481 1.00 36.44 266 PRO A N 1
ATOM 2029 C CA . PRO A 1 266 ? 12.216 3.959 -35.908 1.00 36.44 266 PRO A CA 1
ATOM 2030 C C . PRO A 1 266 ? 11.003 3.126 -36.341 1.00 36.44 266 PRO A C 1
ATOM 2032 O O . PRO A 1 266 ? 10.768 2.063 -35.722 1.00 36.44 266 PRO A O 1
#

Radius of gyration: 23.01 Å; chains: 1; bounding box: 57×59×54 Å

pLDDT: mean 77.01, std 20.37, range [30.02, 97.62]

Secondary structure (DSSP, 8-state):
---HHHHHHHHT---TT--EEEEEEEE-S-TTSPPEEEEEEEETTTS--EEEEETTTS-GGG-SS-HHHHHHHHHHHHTT-SEEEEEEEEETTEEEEEEEEEETTTEEEEE-TTSSS---HHHHHHHHHHTTSS--SSGGGG-GGGBPPPEEEEE-SSS-----S-HHHHHTSTTEESS--TTPEEEEEEEBGGGSS--PPPPPPPP-PPPPPPPP-PPPPPPPPPPPPP-PPPPTTPBPTTT-PBPEEEEETTEEEEE-------

Sequence (266 aa):
MLPASLQKAAEDHPCFAAVWEDEDAVVACDPARPNEELGVIRCGSCLRSHLAVPSTLLQRKYGRPCWGDEVSQLTQKSRGIEFSFAGYHYANGNGFWLCAAYYPCGLFLLDPSKNSGPTDCVDLLIRAFQQGVARPTHKLMTDRTSYSNPDDVYLSPDSPISAITSRNQLLTSSLVSRSYASRWKRVSVVEFYPATQPVATPAAPALLALPTPPPASKQASPPTQPPPRAARAAALGEICEKCGGEVKERYLFVSRFIGCHCTKLP